Protein AF-A0A2A6B947-F1 (afdb_monomer_lite)

Organism: Pristionchus pacificus (NCBI:txid54126)

pLDDT: mean 88.87, std 12.01, range [42.84, 98.25]

Sequence (360 aa):
MCEVVSTCPDPLPVPPEEFPPPWKAGGPPKKSSYGKFDWFACAKYLVGKWEAGSKTFTSGESFYCNTTTNKWIRKVDSLEMPPFLSCVVQGAGQQNYCSIFMQQSESVKGALALYSGNEQFCPSGVSVIFANGTGIKNITCSENQLFIESDDGKEEAFVKKTAPTLKCGIPNKPPPAHTEQGGDDNHEVPSACPIPPEVPIDQYPSPWIKVGDFVKSNDGTYDYIYCPDGYIGQLGYGSKAFSFGHAYKCDEATKKWVHHSDNYAAPEFLSCGAVPEGLQNIVHCGVRDRQPNGVVGFIALYPGNEQYCKLGETLQYANGTAIRSLKCSAWGLAIEADDGIRYNTLHPTLECAKINTTKD

Secondary structure (DSSP, 8-state):
------SSPPPBPPPGGGSPTTEEE--S-EEEEETTEEEEE-SSEEEEESSTTSPPEEE-S-EEEETTTTEEEETTT-PBPPSEEEEEEE-SS----EEEEEEEETTEEEEEEE-TT----SPTT-EEEETTS-BEEEEEEETTEEEEEETTS-EEEEEGGGPPEEEEEPPPPPPPP-----------PPPSSPPPPPPPGGGSPTT-EE-SPPEEE--SSS-EEE-SS-EEEESSTTSPPEEE---EEEETTTTEEEETTT-PBPPSEEEEEEPPTT------EEEEEE-TTS-EEEEEE-TT----SPTTEEEEETTSPBEEEEEEETTEEEEEETTSPEE--SS-EEEEEE------

Foldseek 3Di:
DDPPDQLADDAAADDQVLDFPPKGAQDAFDFDDPDPKTKGDAPAWKWAAQDVPAHIWIDGFIWIQPPVVSFTATPPFRDTGHSYMGHIDHDDDDDQWEWAWEDPDPRGTDIITHDFPNQRRADPQWGKAAPVLFAWPDWGGDRQKIWTQTPVRDIDIDHNVRHTYIYTGHRDPPPPPPDPDPDDPPPVPPALADDAAADPQVQFFPPKGADYFWDWDPPVPWTKTDAPAWKWAAQDPPAHIWTDHFIWTQPNVVSFTAGPPQRHTGHNHMGHIHDPPPPPPAFWAWAWEQEPVRTTDIITHHFPRQGRADPQWAKAAPVRFGWPDWGTDPVYIWTQTPVRDTDDDRHTYMYIGGPPPPDD

Structure (mmCIF, N/CA/C/O backbone):
data_AF-A0A2A6B947-F1
#
_entry.id   AF-A0A2A6B947-F1
#
loop_
_atom_site.group_PDB
_atom_site.id
_atom_site.type_symbol
_atom_site.label_atom_id
_atom_site.label_alt_id
_atom_site.label_comp_id
_atom_site.label_asym_id
_atom_site.label_entity_id
_atom_site.label_seq_id
_atom_site.pdbx_PDB_ins_code
_atom_site.Cartn_x
_atom_site.Cartn_y
_atom_site.Cartn_z
_atom_site.occupancy
_atom_site.B_iso_or_equiv
_atom_site.auth_seq_id
_atom_site.auth_comp_id
_atom_site.auth_asym_id
_atom_site.auth_atom_id
_atom_site.pdbx_PDB_model_num
ATOM 1 N N . MET A 1 1 ? 36.723 11.911 14.442 1.00 49.66 1 MET A N 1
ATOM 2 C CA . MET A 1 1 ? 35.497 11.209 14.875 1.00 49.66 1 MET A CA 1
ATOM 3 C C . MET A 1 1 ? 34.805 10.734 13.614 1.00 49.66 1 MET A C 1
ATOM 5 O O . MET A 1 1 ? 34.570 11.572 12.757 1.00 49.66 1 MET A O 1
ATOM 9 N N . CYS A 1 2 ? 34.573 9.432 13.447 1.00 48.72 2 CYS A N 1
ATOM 10 C CA . CYS A 1 2 ? 33.739 8.944 12.348 1.00 48.72 2 CYS A CA 1
ATOM 11 C C . CYS A 1 2 ? 32.282 9.213 12.737 1.00 48.72 2 CYS A C 1
ATOM 13 O O . CYS A 1 2 ? 31.842 8.714 13.773 1.00 48.72 2 CYS A O 1
ATOM 15 N N . GLU A 1 3 ? 31.566 10.034 11.969 1.00 59.28 3 GLU A N 1
ATOM 16 C CA . GLU A 1 3 ? 30.116 10.159 12.122 1.00 59.28 3 GLU A CA 1
ATOM 17 C C . GLU A 1 3 ? 29.496 8.799 11.805 1.00 59.28 3 GLU A C 1
ATOM 19 O O . GLU A 1 3 ? 29.631 8.275 10.700 1.00 59.28 3 GLU A O 1
ATOM 24 N N . VAL A 1 4 ? 28.866 8.191 12.807 1.00 57.28 4 VAL A N 1
ATOM 25 C CA . VAL A 1 4 ? 28.019 7.023 12.591 1.00 57.28 4 VAL A CA 1
ATOM 26 C C . VAL A 1 4 ? 26.776 7.542 11.879 1.00 57.28 4 VAL A C 1
ATOM 28 O O . VAL A 1 4 ? 25.974 8.264 12.467 1.00 57.28 4 VAL A O 1
ATOM 31 N N . VAL A 1 5 ? 26.663 7.245 10.586 1.00 67.56 5 VAL A N 1
ATOM 32 C CA . VAL A 1 5 ? 25.474 7.570 9.799 1.00 67.56 5 VAL A CA 1
ATOM 33 C C . VAL A 1 5 ? 24.390 6.560 10.171 1.00 67.56 5 VAL A C 1
ATOM 35 O O . VAL A 1 5 ? 24.572 5.361 9.969 1.00 67.56 5 VAL A O 1
ATOM 38 N N . SER A 1 6 ? 23.278 7.044 10.727 1.00 69.62 6 SER A N 1
ATOM 39 C CA . SER A 1 6 ? 22.101 6.215 11.016 1.00 69.62 6 SER A CA 1
ATOM 40 C C . SER A 1 6 ? 21.612 5.522 9.749 1.00 69.62 6 SER A C 1
ATOM 42 O O . SER A 1 6 ? 21.378 6.186 8.740 1.00 69.62 6 SER A O 1
ATOM 44 N N . THR A 1 7 ? 21.405 4.204 9.809 1.00 83.25 7 THR A N 1
ATOM 45 C CA . THR A 1 7 ? 20.867 3.434 8.673 1.00 83.25 7 THR A CA 1
ATOM 46 C C . THR A 1 7 ? 19.351 3.539 8.544 1.00 83.25 7 THR A C 1
ATOM 48 O O . THR A 1 7 ? 18.821 3.303 7.461 1.00 83.25 7 THR A O 1
ATOM 51 N N . CYS A 1 8 ? 18.639 3.910 9.613 1.00 87.75 8 CYS A N 1
ATOM 52 C CA . CYS A 1 8 ? 17.195 4.104 9.535 1.00 87.75 8 CYS A CA 1
ATOM 53 C C . CYS A 1 8 ? 16.856 5.432 8.838 1.00 87.75 8 CYS A C 1
ATOM 55 O O . CYS A 1 8 ? 17.460 6.460 9.176 1.00 87.75 8 CYS A O 1
ATOM 57 N N . PRO A 1 9 ? 15.876 5.432 7.913 1.00 88.62 9 PRO A N 1
ATOM 58 C CA . PRO A 1 9 ? 15.432 6.641 7.233 1.00 88.62 9 PRO A CA 1
ATOM 59 C C . PRO A 1 9 ? 14.795 7.616 8.222 1.00 88.62 9 PRO A C 1
ATOM 61 O O . PRO A 1 9 ? 14.193 7.212 9.219 1.00 88.62 9 PRO A O 1
ATOM 64 N N . ASP A 1 10 ? 14.920 8.909 7.945 1.00 89.56 10 ASP A N 1
ATOM 65 C CA . ASP A 1 10 ? 14.209 9.926 8.711 1.00 89.56 10 ASP A CA 1
ATOM 66 C C . ASP A 1 10 ? 12.698 9.825 8.493 1.00 89.56 10 ASP A C 1
ATOM 68 O O . ASP A 1 10 ? 12.271 9.726 7.340 1.00 89.56 10 ASP A O 1
ATOM 72 N N . PRO A 1 11 ? 11.876 9.876 9.559 1.00 91.31 11 PRO A N 1
ATOM 73 C CA . PRO A 1 11 ? 10.445 10.027 9.375 1.00 91.31 11 PRO A CA 1
ATOM 74 C C . PRO A 1 11 ? 10.130 11.365 8.714 1.00 91.31 11 PRO A C 1
ATOM 76 O O . PRO A 1 11 ? 10.799 12.377 8.944 1.00 91.31 11 PRO A O 1
ATOM 79 N N . LEU A 1 12 ? 9.051 11.378 7.941 1.00 91.69 12 LEU A N 1
ATOM 80 C CA . LEU A 1 12 ? 8.492 12.614 7.419 1.00 91.69 12 LEU A CA 1
ATOM 81 C C . LEU A 1 12 ? 7.840 13.403 8.566 1.00 91.69 12 LEU A C 1
ATOM 83 O O . LEU A 1 12 ? 7.214 12.808 9.444 1.00 91.69 12 LEU A O 1
ATOM 87 N N . PRO A 1 13 ? 7.942 14.738 8.592 1.00 94.62 13 PRO A N 1
ATOM 88 C CA . PRO A 1 13 ? 7.252 15.520 9.607 1.00 94.62 13 PRO A CA 1
ATOM 89 C C . PRO A 1 13 ? 5.731 15.435 9.406 1.00 94.62 13 PRO A C 1
ATOM 91 O O . PRO A 1 13 ? 5.227 15.526 8.287 1.00 94.62 13 PRO A O 1
ATOM 94 N N . VAL A 1 14 ? 4.985 15.307 10.503 1.00 94.88 14 VAL A N 1
ATOM 95 C CA . VAL A 1 14 ? 3.533 15.541 10.514 1.00 94.88 14 VAL A CA 1
ATOM 96 C C . VAL A 1 14 ? 3.281 17.055 10.390 1.00 94.88 14 VAL A C 1
ATOM 98 O O . VAL A 1 14 ? 3.878 17.802 11.180 1.00 94.88 14 VAL A O 1
ATOM 101 N N . PRO A 1 15 ? 2.422 17.518 9.459 1.00 94.12 15 PRO A N 1
ATOM 102 C CA . PRO A 1 15 ? 2.078 18.934 9.325 1.00 94.12 15 PRO A CA 1
ATOM 103 C C . PRO A 1 15 ? 1.449 19.506 10.610 1.00 94.12 15 PRO A C 1
ATOM 105 O O . PRO A 1 15 ? 0.577 18.855 11.193 1.00 94.12 15 PRO A O 1
ATOM 108 N N . PRO A 1 16 ? 1.865 20.695 11.087 1.00 94.19 16 PRO A N 1
ATOM 109 C CA . PRO A 1 16 ? 1.361 21.268 12.338 1.00 94.19 16 PRO A CA 1
ATOM 110 C C . PRO A 1 16 ? -0.157 21.466 12.411 1.00 94.19 16 PRO A C 1
ATOM 112 O O . PRO A 1 16 ? -0.735 21.365 13.490 1.00 94.19 16 PRO A O 1
ATOM 115 N N . GLU A 1 17 ? -0.802 21.739 11.281 1.00 94.06 17 GLU A N 1
ATOM 116 C CA . GLU A 1 17 ? -2.252 21.881 11.136 1.00 94.06 17 GLU A CA 1
ATOM 117 C C . GLU A 1 17 ? -3.026 20.575 11.380 1.00 94.06 17 GLU A C 1
ATOM 119 O O . GLU A 1 17 ? -4.224 20.616 11.647 1.00 94.06 17 GLU A O 1
ATOM 124 N N . GLU A 1 18 ? -2.348 19.425 11.343 1.00 94.50 18 GLU A N 1
ATOM 125 C CA . GLU A 1 18 ? -2.933 18.112 11.627 1.00 94.50 18 GLU A CA 1
ATOM 126 C C . GLU A 1 18 ? -2.719 17.657 13.079 1.00 94.50 18 GLU A C 1
ATOM 128 O O . GLU A 1 18 ? -3.145 16.561 13.465 1.00 94.50 18 GLU A O 1
ATOM 133 N N . PHE A 1 19 ? -2.027 18.448 13.903 1.00 94.50 19 PHE A N 1
ATOM 134 C CA . PHE A 1 19 ? -1.815 18.087 15.299 1.00 94.50 19 PHE A CA 1
ATOM 135 C C . PHE A 1 19 ? -3.149 18.077 16.054 1.00 94.50 19 PHE A C 1
ATOM 137 O O . PHE A 1 19 ? -3.910 19.043 15.962 1.00 94.50 19 PHE A O 1
ATOM 144 N N . PRO A 1 20 ? -3.434 17.034 16.856 1.00 90.00 20 PRO A N 1
ATOM 145 C CA . PRO A 1 20 ? -4.625 17.059 17.686 1.00 90.00 20 PRO A CA 1
ATOM 146 C C . PRO A 1 20 ? -4.496 18.201 18.707 1.00 90.00 20 PRO A C 1
ATOM 148 O O . PRO A 1 20 ? -3.425 18.372 19.296 1.00 90.00 20 PRO A O 1
ATOM 151 N N . PRO A 1 21 ? -5.543 18.988 18.992 1.00 87.00 21 PRO A N 1
ATOM 152 C CA . PRO A 1 21 ? -5.514 19.891 20.137 1.00 87.00 21 PRO A CA 1
ATOM 153 C C . PRO A 1 21 ? -5.222 19.106 21.436 1.00 87.00 21 PRO A C 1
ATOM 155 O O . PRO A 1 21 ? -5.756 18.011 21.612 1.00 87.00 21 PRO A O 1
ATOM 158 N N . PRO A 1 22 ? -4.393 19.615 22.373 1.00 90.94 22 PRO A N 1
ATOM 159 C CA . PRO A 1 22 ? -3.769 20.941 22.420 1.00 90.94 22 PRO A CA 1
ATOM 160 C C . PRO A 1 22 ? -2.304 20.969 21.921 1.00 90.94 22 PRO A C 1
ATOM 162 O O . PRO A 1 22 ? -1.513 21.793 22.390 1.00 90.94 22 PRO A O 1
ATOM 165 N N . TRP A 1 23 ? -1.883 20.050 21.053 1.00 93.19 23 TRP A N 1
ATOM 166 C CA . TRP A 1 23 ? -0.472 19.878 20.694 1.00 93.19 23 TRP A CA 1
ATOM 167 C C . TRP A 1 23 ? 0.063 20.976 19.771 1.00 93.19 23 TRP A C 1
ATOM 169 O O . TRP A 1 23 ? -0.628 21.482 18.892 1.00 93.19 23 TRP A O 1
ATOM 179 N N . LYS A 1 24 ? 1.331 21.346 19.981 1.00 93.81 24 LYS A N 1
ATOM 180 C CA . LYS A 1 24 ? 2.083 22.306 19.158 1.00 93.81 24 LYS A CA 1
ATOM 181 C C . LYS A 1 24 ? 3.459 21.743 18.827 1.00 93.81 24 LYS A C 1
ATOM 183 O O . LYS A 1 24 ? 3.964 20.892 19.557 1.00 93.81 24 LYS A O 1
ATOM 188 N N . ALA A 1 25 ? 4.093 22.253 17.773 1.00 94.06 25 ALA A N 1
ATOM 189 C CA . ALA A 1 25 ? 5.438 21.833 17.381 1.00 94.06 25 ALA A CA 1
ATOM 190 C C . ALA A 1 25 ? 6.438 22.001 18.542 1.00 94.06 25 ALA A C 1
ATOM 192 O O . ALA A 1 25 ? 6.535 23.067 19.147 1.00 94.06 25 ALA A O 1
ATOM 193 N N . GLY A 1 26 ? 7.169 20.930 18.854 1.00 89.19 26 GLY A N 1
ATOM 194 C CA . GLY A 1 26 ? 8.098 20.837 19.985 1.00 89.19 26 GLY A CA 1
ATOM 195 C C . GLY A 1 26 ? 9.573 21.017 19.620 1.00 89.19 26 GLY A C 1
ATOM 196 O O . GLY A 1 26 ? 10.438 20.680 20.427 1.00 89.19 26 GLY A O 1
ATOM 197 N N . GLY A 1 27 ? 9.857 21.521 18.416 1.00 89.19 27 GLY A N 1
ATOM 198 C CA . GLY A 1 27 ? 11.196 21.567 17.823 1.00 89.19 27 GLY A CA 1
ATOM 199 C C . GLY A 1 27 ? 11.528 20.311 17.004 1.00 89.19 27 GLY A C 1
ATOM 200 O O . GLY A 1 27 ? 10.703 19.403 16.914 1.00 89.19 27 GLY A O 1
ATOM 201 N N . PRO A 1 28 ? 12.712 20.256 16.373 1.00 85.94 28 PRO A N 1
ATOM 202 C CA . PRO A 1 28 ? 13.126 19.088 15.608 1.00 85.94 28 PRO A CA 1
ATOM 203 C C . PRO A 1 28 ? 13.413 17.893 16.534 1.00 85.94 28 PRO A C 1
ATOM 205 O O . PRO A 1 28 ? 13.863 18.086 17.672 1.00 85.94 28 PRO A O 1
ATOM 208 N N . PRO A 1 29 ? 13.195 16.655 16.060 1.00 83.12 29 PRO A N 1
ATOM 209 C CA . PRO A 1 29 ? 13.617 15.466 16.782 1.00 83.12 29 PRO A CA 1
ATOM 210 C C . PRO A 1 29 ? 15.123 15.461 16.991 1.00 83.12 29 PRO A C 1
ATOM 212 O O . PRO A 1 29 ? 15.903 15.849 16.119 1.00 83.12 29 PRO A O 1
ATOM 215 N N . LYS A 1 30 ? 15.541 15.024 18.179 1.00 84.88 30 LYS A N 1
ATOM 216 C CA . LYS A 1 30 ? 16.957 14.857 18.483 1.00 84.88 30 LYS A CA 1
ATOM 217 C C . LYS A 1 30 ? 17.348 13.442 18.108 1.00 84.88 30 LYS A C 1
ATOM 219 O O . LYS A 1 30 ? 16.886 12.491 18.738 1.00 84.88 30 LYS A O 1
ATOM 224 N N . LYS A 1 31 ? 18.232 13.328 17.118 1.00 78.38 31 LYS A N 1
ATOM 225 C CA . LYS A 1 31 ? 19.020 12.117 16.927 1.00 78.38 31 LYS A CA 1
ATOM 226 C C . LYS A 1 31 ? 20.165 12.123 17.918 1.00 78.38 31 LYS A C 1
ATOM 228 O O . LYS A 1 31 ? 20.943 13.076 17.956 1.00 78.38 31 LYS A O 1
ATOM 233 N N . SER A 1 32 ? 20.256 11.085 18.733 1.00 78.44 32 SER A N 1
ATOM 234 C CA . SER A 1 32 ? 21.418 10.875 19.587 1.00 78.44 32 SER A CA 1
ATOM 235 C C . SER A 1 32 ? 21.987 9.485 19.357 1.00 78.44 32 SER A C 1
ATOM 237 O O . SER A 1 32 ? 21.271 8.485 19.365 1.00 78.44 32 SER A O 1
ATOM 239 N N . SER A 1 33 ? 23.297 9.438 19.154 1.00 74.19 33 SER A N 1
ATOM 240 C CA . SER A 1 33 ? 24.079 8.213 19.075 1.00 74.19 33 SER A CA 1
ATOM 241 C C . SER A 1 33 ? 24.645 7.913 20.464 1.00 74.19 33 SER A C 1
ATOM 243 O O . SER A 1 33 ? 25.760 8.293 20.821 1.00 74.19 33 SER A O 1
ATOM 245 N N . TYR A 1 34 ? 23.845 7.253 21.306 1.00 68.56 34 TYR A N 1
ATOM 246 C CA . TYR A 1 34 ? 24.313 6.757 22.604 1.00 68.56 34 TYR A CA 1
ATOM 247 C C . TYR A 1 34 ? 24.850 5.330 22.439 1.00 68.56 34 TYR A C 1
ATOM 249 O O . TYR A 1 34 ? 24.157 4.340 22.680 1.00 68.56 34 TYR A O 1
ATOM 257 N N . GLY A 1 35 ? 26.112 5.221 22.017 1.00 72.38 35 GLY A N 1
ATOM 258 C CA . GLY A 1 35 ? 26.789 3.937 21.824 1.00 72.38 35 GLY A CA 1
ATOM 259 C C . GLY A 1 35 ? 26.421 3.266 20.497 1.00 72.38 35 GLY A C 1
ATOM 260 O O . GLY A 1 35 ? 26.649 3.841 19.441 1.00 72.38 35 GLY A O 1
ATOM 261 N N . LYS A 1 36 ? 25.903 2.028 20.548 1.00 69.44 36 LYS A N 1
ATOM 262 C CA . LYS A 1 36 ? 25.574 1.203 19.362 1.00 69.44 36 LYS A CA 1
ATOM 263 C C . LYS A 1 36 ? 24.190 1.471 18.754 1.00 69.44 36 LYS A C 1
ATOM 265 O O . LYS A 1 36 ? 23.827 0.799 17.795 1.00 69.44 36 LYS A O 1
ATOM 270 N N . PHE A 1 37 ? 23.406 2.374 19.335 1.00 78.19 37 PHE A N 1
ATOM 271 C CA . PHE A 1 37 ? 22.023 2.601 18.929 1.00 78.19 37 PHE A CA 1
ATOM 272 C C . PHE A 1 37 ? 21.801 4.074 18.613 1.00 78.19 37 PHE A C 1
ATOM 274 O O . PHE A 1 37 ? 22.131 4.938 19.432 1.00 78.19 37 PHE A O 1
ATOM 281 N N . ASP A 1 38 ? 21.198 4.331 17.457 1.00 86.56 38 ASP A N 1
ATOM 282 C CA . ASP A 1 38 ? 20.625 5.631 17.139 1.00 86.56 38 ASP A CA 1
ATOM 283 C C . ASP A 1 38 ? 19.244 5.736 17.767 1.00 86.56 38 ASP A C 1
ATOM 285 O O . ASP A 1 38 ? 18.445 4.798 17.706 1.00 86.56 38 ASP A O 1
ATOM 289 N N . TRP A 1 39 ? 18.970 6.885 18.371 1.00 88.81 39 TRP A N 1
ATOM 290 C CA . TRP A 1 39 ? 17.700 7.173 19.019 1.00 88.81 39 TRP A CA 1
ATOM 291 C C . TRP A 1 39 ? 16.982 8.308 18.318 1.00 88.81 39 TRP A C 1
ATOM 293 O O . TRP A 1 39 ? 17.580 9.344 18.035 1.00 88.81 39 TRP A O 1
ATOM 303 N N . PHE A 1 40 ? 15.682 8.132 18.123 1.00 88.50 40 PHE A N 1
ATOM 304 C CA . PHE A 1 40 ? 14.750 9.185 17.773 1.00 88.50 40 PHE A CA 1
ATOM 305 C C . PHE A 1 40 ? 13.959 9.550 19.029 1.00 88.50 40 PHE A C 1
ATOM 307 O O . PHE A 1 40 ? 13.124 8.776 19.513 1.00 88.50 40 PHE A O 1
ATOM 314 N N . ALA A 1 41 ? 14.253 10.722 19.592 1.00 89.12 41 ALA A N 1
ATOM 315 C CA . ALA A 1 41 ? 13.638 11.176 20.830 1.00 89.12 41 ALA A CA 1
ATOM 316 C C . ALA A 1 41 ? 13.159 12.629 20.740 1.00 89.12 41 ALA A C 1
ATOM 318 O O . ALA A 1 41 ? 13.821 13.508 20.180 1.00 89.12 41 ALA A O 1
ATOM 319 N N . CYS A 1 42 ? 12.021 12.879 21.381 1.00 90.19 42 CYS A N 1
ATOM 320 C CA . CYS A 1 42 ? 11.488 14.212 21.625 1.00 90.19 42 CYS A CA 1
ATOM 321 C C . CYS A 1 42 ? 11.627 14.564 23.101 1.00 90.19 42 CYS A C 1
ATOM 323 O O . CYS A 1 42 ? 11.646 13.692 23.964 1.00 90.19 42 CYS A O 1
ATOM 325 N N . ALA A 1 43 ? 11.688 15.859 23.413 1.00 86.44 43 ALA A N 1
ATOM 326 C CA . ALA A 1 43 ? 11.816 16.308 24.799 1.00 86.44 43 ALA A CA 1
ATOM 327 C C . ALA A 1 43 ? 10.585 15.978 25.666 1.00 86.44 43 ALA A C 1
ATOM 329 O O . ALA A 1 43 ? 10.695 15.968 26.892 1.00 86.44 43 ALA A O 1
ATOM 330 N N . LYS A 1 44 ? 9.413 15.788 25.043 1.00 88.00 44 LYS A N 1
ATOM 331 C CA . LYS A 1 44 ? 8.134 15.578 25.733 1.00 88.00 44 LYS A CA 1
ATOM 332 C C . LYS A 1 44 ? 7.306 14.467 25.092 1.00 88.00 44 LYS A C 1
ATOM 334 O O . LYS A 1 44 ? 7.171 13.414 25.694 1.00 88.00 44 LYS A O 1
ATOM 339 N N . TYR A 1 45 ? 6.768 14.703 23.897 1.00 92.56 45 TYR A N 1
ATOM 340 C CA . TYR A 1 45 ? 5.841 13.779 23.243 1.00 92.56 45 TYR A CA 1
ATOM 341 C C . TYR A 1 45 ? 6.062 13.741 21.734 1.00 92.56 45 TYR A C 1
ATOM 343 O O . TYR A 1 45 ? 6.737 14.603 21.159 1.00 92.56 45 TYR A O 1
ATOM 351 N N . LEU A 1 46 ? 5.458 12.736 21.112 1.00 94.56 46 LEU A N 1
ATOM 352 C CA . LEU A 1 46 ? 5.470 12.496 19.679 1.00 94.56 46 LEU A CA 1
ATOM 353 C C . LEU A 1 46 ? 4.035 12.489 19.155 1.00 94.56 46 LEU A C 1
ATOM 355 O O . LEU A 1 46 ? 3.163 11.885 19.781 1.00 94.56 46 LEU A O 1
ATOM 359 N N . VAL A 1 47 ? 3.812 13.123 18.005 1.00 96.00 47 VAL A N 1
ATOM 360 C CA . VAL A 1 47 ? 2.612 12.937 17.176 1.00 96.00 47 VAL A CA 1
ATOM 361 C C . VAL A 1 47 ? 3.014 12.136 15.950 1.00 96.00 47 VAL A C 1
ATOM 363 O O . VAL A 1 47 ? 3.964 12.522 15.270 1.00 96.00 47 VAL A O 1
ATOM 366 N N . GLY A 1 48 ? 2.291 11.055 15.667 1.00 94.62 48 GLY A N 1
ATOM 367 C CA . GLY A 1 48 ? 2.497 10.232 14.479 1.00 94.62 48 GLY A CA 1
ATOM 368 C C . GLY A 1 48 ? 1.217 10.021 13.674 1.00 94.62 48 GLY A C 1
ATOM 369 O O . GLY A 1 48 ? 0.116 10.216 14.192 1.00 94.62 48 GLY A O 1
ATOM 370 N N . LYS A 1 49 ? 1.378 9.625 12.409 1.00 94.50 49 LYS A N 1
ATOM 371 C CA . LYS A 1 49 ? 0.304 9.123 11.534 1.00 94.50 49 LYS A CA 1
ATOM 372 C C . LYS A 1 49 ? 0.878 8.110 10.540 1.00 94.50 49 LYS A C 1
ATOM 374 O O . LYS A 1 49 ? 2.049 8.214 10.174 1.00 94.50 49 LYS A O 1
ATOM 379 N N . TRP A 1 50 ? 0.095 7.119 10.127 1.00 88.88 50 TRP A N 1
ATOM 380 C CA . TRP A 1 50 ? 0.618 6.032 9.287 1.00 88.88 50 TRP A CA 1
ATOM 381 C C . TRP A 1 50 ? 0.860 6.465 7.842 1.00 88.88 50 TRP A C 1
ATOM 383 O O . TRP A 1 50 ? 1.841 6.051 7.235 1.00 88.88 50 TRP A O 1
ATOM 393 N N . GLU A 1 51 ? 0.016 7.345 7.316 1.00 86.94 51 GLU A N 1
ATOM 394 C CA . GLU A 1 51 ? 0.124 7.862 5.953 1.00 86.94 51 GLU A CA 1
ATOM 395 C C . GLU A 1 51 ? -0.468 9.270 5.813 1.00 86.94 51 GLU A C 1
ATOM 397 O O . GLU A 1 51 ? -1.082 9.813 6.742 1.00 86.94 51 GLU A O 1
ATOM 402 N N . ALA A 1 52 ? -0.310 9.867 4.630 1.00 77.06 52 ALA A N 1
ATOM 403 C CA . ALA A 1 52 ? -1.048 11.069 4.268 1.00 77.06 52 ALA A CA 1
ATOM 404 C C . ALA A 1 52 ? -2.560 10.771 4.262 1.00 77.06 52 ALA A C 1
ATOM 406 O O . ALA A 1 52 ? -2.997 9.832 3.614 1.00 77.06 52 ALA A O 1
ATOM 407 N N . GLY A 1 53 ? -3.351 11.558 4.998 1.00 76.38 53 GLY A N 1
ATOM 408 C CA . GLY A 1 53 ? -4.804 11.376 5.124 1.00 76.38 53 GLY A CA 1
ATOM 409 C C . GLY A 1 53 ? -5.256 10.646 6.395 1.00 76.38 53 GLY A C 1
ATOM 410 O O . GLY A 1 53 ? -6.328 10.962 6.912 1.00 76.38 53 GLY A O 1
ATOM 411 N N . SER A 1 54 ? -4.431 9.755 6.959 1.00 89.12 54 SER A N 1
ATOM 412 C CA . SER A 1 54 ? -4.732 9.118 8.254 1.00 89.12 54 SER A CA 1
ATOM 413 C C . SER A 1 54 ? -4.734 10.134 9.405 1.00 89.12 54 SER A C 1
ATOM 415 O O . SER A 1 54 ? -3.962 11.100 9.400 1.00 89.12 54 SER A O 1
ATOM 417 N N . LYS A 1 55 ? -5.600 9.934 10.408 1.00 93.81 55 LYS A N 1
ATOM 418 C CA . LYS A 1 55 ? -5.643 10.818 11.582 1.00 93.81 55 LYS A CA 1
ATOM 419 C C . LYS A 1 55 ? -4.439 10.603 12.495 1.00 93.81 55 LYS A C 1
ATOM 421 O O . LYS A 1 55 ? -3.887 9.511 12.610 1.00 93.81 55 LYS A O 1
ATOM 426 N N . THR A 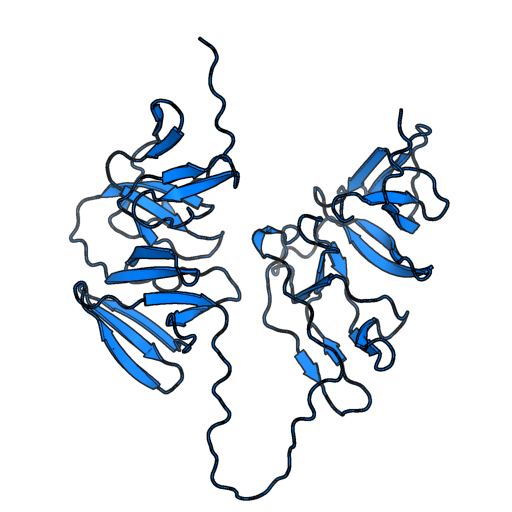1 56 ? -4.045 11.675 13.172 1.00 95.94 56 THR A N 1
ATOM 427 C CA . THR A 1 56 ? -2.872 11.694 14.042 1.00 95.94 56 THR A CA 1
ATOM 428 C C . THR A 1 56 ? -3.165 11.110 15.425 1.00 95.94 56 THR A C 1
ATOM 430 O O . THR A 1 56 ? -4.241 11.305 15.992 1.00 95.94 56 THR A O 1
ATOM 433 N N . PHE A 1 57 ? -2.171 10.449 16.013 1.00 94.56 57 PHE A N 1
ATOM 434 C CA . PHE A 1 57 ? -2.188 9.932 17.385 1.00 94.56 57 PHE A CA 1
ATOM 435 C C . PHE A 1 57 ? -0.923 10.363 18.134 1.00 94.56 57 PHE A C 1
ATOM 437 O O . PHE A 1 57 ? 0.047 10.808 17.514 1.00 94.56 57 PHE A O 1
ATOM 444 N N . THR A 1 58 ? -0.899 10.223 19.465 1.00 94.06 58 THR A N 1
ATOM 445 C CA . THR A 1 58 ? 0.310 10.516 20.256 1.00 94.06 58 THR A CA 1
ATOM 446 C C . THR A 1 58 ? 0.908 9.306 20.963 1.00 94.06 58 THR A C 1
ATOM 448 O O . THR A 1 58 ? 0.223 8.350 21.334 1.00 94.06 58 THR A O 1
ATOM 451 N N . SER A 1 59 ? 2.229 9.377 21.153 1.00 91.69 59 SER A N 1
ATOM 452 C CA . SER A 1 59 ? 3.055 8.437 21.916 1.00 91.69 59 SER A CA 1
ATOM 453 C C . SER A 1 59 ? 4.029 9.221 22.807 1.00 91.69 59 SER A C 1
ATOM 455 O O . SER A 1 59 ? 4.512 10.289 22.428 1.00 91.69 59 SER A O 1
ATOM 457 N N . GLY A 1 60 ? 4.312 8.705 24.005 1.00 88.31 60 GLY A N 1
ATOM 458 C CA . GLY A 1 60 ? 5.221 9.332 24.978 1.00 88.31 60 GLY A CA 1
ATOM 459 C C . GLY A 1 60 ? 6.652 8.789 24.967 1.00 88.31 60 GLY A C 1
ATOM 460 O O . GLY A 1 60 ? 7.467 9.210 25.777 1.00 88.31 60 GLY A O 1
ATOM 461 N N . GLU A 1 61 ? 6.959 7.844 24.084 1.00 89.88 61 GLU A N 1
ATOM 462 C CA . GLU A 1 61 ? 8.155 7.003 24.185 1.00 89.88 61 GLU A CA 1
ATOM 463 C C . GLU A 1 61 ? 9.102 7.193 22.999 1.00 89.88 61 GLU A C 1
ATOM 465 O O . GLU A 1 61 ? 8.662 7.384 21.867 1.00 89.88 61 GLU A O 1
ATOM 470 N N . SER A 1 62 ? 10.406 7.087 23.252 1.00 91.94 62 SER A N 1
ATOM 471 C CA . SER A 1 62 ? 11.452 7.170 22.226 1.00 91.94 62 SER A CA 1
ATOM 472 C C . SER A 1 62 ? 11.569 5.895 21.386 1.00 91.94 62 SER A C 1
ATOM 474 O O . SER A 1 62 ? 11.315 4.789 21.875 1.00 91.94 62 SER A O 1
ATOM 476 N N . PHE A 1 63 ? 12.070 6.045 20.162 1.00 93.75 63 PHE A N 1
ATOM 477 C CA . PHE A 1 63 ? 12.366 4.938 19.256 1.00 93.75 63 PHE A CA 1
ATOM 478 C C . PHE A 1 63 ? 13.879 4.769 19.097 1.00 93.75 63 PHE A C 1
ATOM 480 O O . PHE A 1 63 ? 14.619 5.750 19.121 1.00 93.75 63 PHE A O 1
ATOM 487 N N . TYR A 1 64 ? 14.344 3.535 18.928 1.00 94.12 64 TYR A N 1
ATOM 488 C CA . TYR A 1 64 ? 15.722 3.237 18.539 1.00 94.12 64 TYR A CA 1
ATOM 489 C C . TYR A 1 64 ? 15.746 2.646 17.129 1.00 94.12 64 TYR A C 1
ATOM 491 O O . TYR A 1 64 ? 14.798 1.978 16.715 1.00 94.12 64 TYR A O 1
ATOM 499 N N . CYS A 1 65 ? 16.817 2.890 16.380 1.00 93.31 65 CYS A N 1
ATOM 500 C CA . CYS A 1 65 ? 16.996 2.287 15.067 1.00 93.31 65 CYS A CA 1
ATOM 501 C C . CYS A 1 65 ? 17.396 0.815 15.225 1.00 93.31 65 CYS A C 1
ATOM 503 O O . CYS A 1 65 ? 18.469 0.498 15.747 1.00 93.31 65 CYS A O 1
ATOM 505 N N . ASN A 1 66 ? 16.541 -0.096 14.766 1.00 92.19 66 ASN A N 1
ATOM 506 C CA . ASN A 1 66 ? 16.913 -1.485 14.564 1.00 92.19 66 ASN A CA 1
ATOM 507 C C . ASN A 1 66 ? 17.642 -1.599 13.223 1.00 92.19 66 ASN A C 1
ATOM 509 O O . ASN A 1 66 ? 17.022 -1.593 12.161 1.00 92.19 66 ASN A O 1
ATOM 513 N N . THR A 1 67 ? 18.965 -1.732 13.283 1.00 87.50 67 THR A N 1
ATOM 514 C CA . THR A 1 67 ? 19.844 -1.792 12.105 1.00 87.50 67 THR A CA 1
ATOM 515 C C . THR A 1 67 ? 19.682 -3.066 11.276 1.00 87.50 67 THR A C 1
ATOM 517 O O . THR A 1 67 ? 20.124 -3.106 10.135 1.00 87.50 67 THR A O 1
ATOM 520 N N . THR A 1 68 ? 19.044 -4.109 11.820 1.00 86.69 68 THR A N 1
ATOM 521 C CA . THR A 1 68 ? 18.757 -5.340 11.064 1.00 86.69 68 THR A CA 1
ATOM 522 C C . THR A 1 68 ? 17.560 -5.143 10.143 1.00 86.69 68 THR A C 1
ATOM 524 O O . THR A 1 68 ? 17.572 -5.601 9.006 1.00 86.69 68 THR A O 1
ATOM 527 N N . THR A 1 69 ? 16.526 -4.449 10.622 1.00 87.56 69 THR A N 1
ATOM 528 C CA . THR A 1 69 ? 15.299 -4.203 9.851 1.00 87.56 69 THR A CA 1
ATOM 529 C C . THR A 1 69 ? 15.288 -2.837 9.168 1.00 87.56 69 THR A C 1
ATOM 531 O O . THR A 1 69 ? 14.391 -2.575 8.377 1.00 87.56 69 THR A O 1
ATOM 534 N N . ASN A 1 70 ? 16.246 -1.959 9.487 1.00 90.00 70 ASN A N 1
ATOM 535 C CA . ASN A 1 70 ? 16.250 -0.535 9.135 1.00 90.00 70 ASN A CA 1
ATOM 536 C C . ASN A 1 70 ? 14.940 0.175 9.512 1.00 90.00 70 ASN A C 1
ATOM 538 O O . ASN A 1 70 ? 14.438 1.024 8.777 1.00 90.00 70 ASN A O 1
ATOM 542 N N . LYS A 1 71 ? 14.383 -0.179 10.678 1.00 90.56 71 LYS A N 1
ATOM 543 C CA . LYS A 1 71 ? 13.150 0.416 11.209 1.00 90.56 71 LYS A CA 1
ATOM 544 C C . LYS A 1 71 ? 13.385 1.047 12.569 1.00 90.56 71 LYS A C 1
ATOM 546 O O . LYS A 1 71 ? 14.160 0.539 13.377 1.00 90.56 71 LYS A O 1
ATOM 551 N N . TRP A 1 72 ? 12.658 2.119 12.844 1.00 93.62 72 TRP A N 1
ATOM 552 C CA . TRP A 1 72 ? 12.584 2.705 14.174 1.00 93.62 72 TRP A CA 1
ATOM 553 C C . TRP A 1 72 ? 11.609 1.901 15.035 1.00 93.62 72 TRP A C 1
ATOM 555 O O . TRP A 1 72 ? 10.452 1.716 14.662 1.00 93.62 72 TRP A O 1
ATOM 565 N N . ILE A 1 73 ? 12.079 1.411 16.178 1.00 94.62 73 ILE A N 1
ATOM 566 C CA . ILE A 1 73 ? 11.330 0.519 17.064 1.00 94.62 73 ILE A CA 1
ATOM 567 C C . ILE A 1 73 ? 11.287 1.115 18.466 1.00 94.62 73 ILE A C 1
ATOM 569 O O . ILE A 1 73 ? 12.292 1.587 19.000 1.00 94.62 73 ILE A O 1
ATOM 573 N N . ARG A 1 74 ? 10.117 1.092 19.095 1.00 93.94 74 ARG A N 1
ATOM 574 C CA . ARG A 1 74 ? 9.950 1.527 20.475 1.00 93.94 74 ARG A CA 1
ATOM 575 C C . ARG A 1 74 ? 10.540 0.481 21.415 1.00 93.94 74 ARG A C 1
ATOM 577 O O . ARG A 1 74 ? 10.184 -0.691 21.365 1.00 93.94 74 ARG A O 1
ATOM 584 N N . LYS A 1 75 ? 11.458 0.890 22.294 1.00 91.00 75 LYS A N 1
ATOM 585 C CA . LYS A 1 75 ? 12.216 -0.060 23.131 1.00 91.00 75 LYS A CA 1
ATOM 586 C C . LYS A 1 75 ? 11.344 -0.877 24.088 1.00 91.00 75 LYS A C 1
ATOM 588 O O . LYS A 1 75 ? 11.688 -2.018 24.374 1.00 91.00 75 LYS A O 1
ATOM 593 N N . VAL A 1 76 ? 10.273 -0.285 24.614 1.00 92.75 76 VAL A N 1
ATOM 594 C CA . VAL A 1 76 ? 9.477 -0.901 25.688 1.00 92.75 76 VAL A CA 1
ATOM 595 C C . VAL A 1 76 ? 8.588 -2.046 25.210 1.00 92.75 76 VAL A C 1
ATOM 597 O O . VAL A 1 76 ? 8.329 -2.962 25.981 1.00 92.75 76 VAL A O 1
ATOM 600 N N . ASP A 1 77 ? 8.136 -2.012 23.960 1.00 94.06 77 ASP A N 1
ATOM 601 C CA . ASP A 1 77 ? 7.104 -2.927 23.462 1.00 94.06 77 ASP A CA 1
ATOM 602 C C . ASP A 1 77 ? 7.276 -3.334 21.997 1.00 94.06 77 ASP A C 1
ATOM 604 O O . ASP A 1 77 ? 6.399 -3.968 21.412 1.00 94.06 77 ASP A O 1
ATOM 608 N N . SER A 1 78 ? 8.415 -2.979 21.409 1.00 95.00 78 SER A N 1
ATOM 609 C CA . SER A 1 78 ? 8.767 -3.284 20.029 1.00 95.00 78 SER A CA 1
ATOM 610 C C . SER A 1 78 ? 7.824 -2.697 18.976 1.00 95.00 78 SER A C 1
ATOM 612 O O . SER A 1 78 ? 7.875 -3.134 17.829 1.00 95.00 78 SER A O 1
ATOM 614 N N . LEU A 1 79 ? 7.004 -1.695 19.322 1.00 95.12 79 LEU A N 1
ATOM 615 C CA . LEU A 1 79 ? 6.129 -1.030 18.357 1.00 95.12 79 LEU A CA 1
ATOM 616 C C . LEU A 1 79 ? 6.969 -0.327 17.278 1.00 95.12 79 LEU A C 1
ATOM 618 O O . LEU A 1 79 ? 7.822 0.509 17.590 1.00 95.12 79 LEU A O 1
ATOM 622 N N . GLU A 1 80 ? 6.725 -0.651 16.013 1.00 94.06 80 GLU A N 1
ATOM 623 C CA . GLU A 1 80 ? 7.318 0.035 14.872 1.00 94.06 80 GLU A CA 1
ATOM 624 C C . GLU A 1 80 ? 6.761 1.456 14.765 1.00 94.06 80 GLU A C 1
ATOM 626 O O . GLU A 1 80 ? 5.560 1.707 14.908 1.00 94.06 80 GLU A O 1
ATOM 631 N N . MET A 1 81 ? 7.664 2.391 14.513 1.00 92.25 81 MET A N 1
ATOM 632 C CA . MET A 1 81 ? 7.361 3.801 14.348 1.00 92.25 81 MET A CA 1
ATOM 633 C C . MET A 1 81 ? 6.537 4.051 13.073 1.00 92.25 81 MET A C 1
ATOM 635 O O . MET A 1 81 ? 6.843 3.461 12.035 1.00 92.25 81 MET A O 1
ATOM 639 N N . PRO A 1 82 ? 5.547 4.960 13.102 1.00 93.62 82 PRO A N 1
ATOM 640 C CA . PRO A 1 82 ? 4.873 5.389 11.883 1.00 93.62 82 PRO A CA 1
ATOM 641 C C . PRO A 1 82 ? 5.821 6.157 10.935 1.00 93.62 82 PRO A C 1
ATOM 643 O O . PRO A 1 82 ? 6.754 6.810 11.413 1.00 93.62 82 PRO A O 1
ATOM 646 N N . PRO A 1 83 ? 5.570 6.149 9.610 1.00 90.19 83 PRO A N 1
ATOM 647 C CA . PRO A 1 83 ? 6.367 6.897 8.631 1.00 90.19 83 PRO A CA 1
ATOM 648 C C . PRO A 1 83 ? 6.358 8.415 8.839 1.00 90.19 83 PRO A C 1
ATOM 650 O O . PRO A 1 83 ? 7.343 9.082 8.519 1.00 90.19 83 PRO A O 1
ATOM 653 N N . PHE A 1 84 ? 5.264 8.965 9.379 1.00 93.94 84 PHE A N 1
ATOM 654 C CA . PHE A 1 84 ? 5.160 10.380 9.721 1.00 93.94 84 PHE A CA 1
ATOM 655 C C . PHE A 1 84 ? 5.263 10.568 11.230 1.00 93.94 84 PHE A C 1
ATOM 657 O O . PHE A 1 84 ? 4.490 9.973 11.987 1.00 93.94 84 PHE A O 1
ATOM 664 N N . LEU A 1 85 ? 6.182 11.425 11.671 1.00 94.81 85 LEU A N 1
ATOM 665 C CA . LEU A 1 85 ? 6.437 11.667 13.083 1.00 94.81 85 LEU A CA 1
ATOM 666 C C . LEU A 1 85 ? 6.973 13.081 13.329 1.00 94.81 85 LEU A C 1
ATOM 668 O O . LEU A 1 85 ? 7.950 13.508 12.720 1.00 94.81 85 LEU A O 1
ATOM 672 N N . SER A 1 86 ? 6.368 13.786 14.282 1.00 95.56 86 SER A N 1
ATOM 673 C CA . SER A 1 86 ? 6.803 15.112 14.732 1.00 95.56 86 SER A CA 1
ATOM 674 C C . SER A 1 86 ? 6.950 15.153 16.249 1.00 95.56 86 SER A C 1
ATOM 676 O O . SER A 1 86 ? 6.144 14.577 16.985 1.00 95.56 86 SER A O 1
ATOM 678 N N . CYS A 1 87 ? 7.948 15.891 16.738 1.00 95.44 87 CYS A N 1
ATOM 679 C CA . CYS A 1 87 ? 8.002 16.244 18.152 1.00 95.44 87 CYS A CA 1
ATOM 680 C C . CYS A 1 87 ? 6.965 17.303 18.475 1.00 95.44 87 CYS A C 1
ATOM 682 O O . CYS A 1 87 ? 6.864 18.321 17.784 1.00 95.44 87 CYS A O 1
ATOM 684 N N . VAL A 1 88 ? 6.259 17.106 19.584 1.00 94.88 88 VAL A N 1
ATOM 685 C CA . VAL A 1 88 ? 5.275 18.068 20.064 1.00 94.88 88 VAL A CA 1
ATOM 686 C C . VAL A 1 88 ? 5.456 18.399 21.538 1.00 94.88 88 VAL A C 1
ATOM 688 O O . VAL A 1 88 ? 5.996 17.627 22.337 1.00 94.88 88 VAL A O 1
ATOM 691 N N . VAL A 1 89 ? 4.980 19.585 21.892 1.00 92.94 89 VAL A N 1
ATOM 692 C CA . VAL A 1 89 ? 4.797 20.043 23.265 1.00 92.94 89 VAL A CA 1
ATOM 693 C C . VAL A 1 89 ? 3.322 20.322 23.499 1.00 92.94 89 VAL A C 1
ATOM 695 O O . VAL A 1 89 ? 2.587 20.719 22.593 1.00 92.94 89 VAL A O 1
ATOM 698 N N . GLN A 1 90 ? 2.879 20.087 24.727 1.00 88.19 90 GLN A N 1
ATOM 699 C CA . GLN A 1 90 ? 1.504 20.348 25.118 1.00 88.19 90 GLN A CA 1
ATOM 700 C C . GLN A 1 90 ? 1.282 21.864 25.205 1.00 88.19 90 GLN A C 1
ATOM 702 O O . GLN A 1 90 ? 2.021 22.560 25.903 1.00 88.19 90 GLN A O 1
ATOM 707 N N . GLY A 1 91 ? 0.280 22.377 24.495 1.00 87.94 91 GLY A N 1
ATOM 708 C CA . GLY A 1 91 ? -0.206 23.743 24.662 1.00 87.94 91 GLY A CA 1
ATOM 709 C C . GLY A 1 91 ? -1.052 23.919 25.929 1.00 87.94 91 GLY A C 1
ATOM 710 O O . GLY A 1 91 ? -1.202 23.009 26.740 1.00 87.94 91 GLY A O 1
ATOM 711 N N . ALA A 1 92 ? -1.634 25.107 26.098 1.00 82.94 92 ALA A N 1
ATOM 712 C CA . ALA A 1 92 ? -2.612 25.350 27.156 1.00 82.94 92 ALA A CA 1
ATOM 713 C C . ALA A 1 92 ? -3.923 24.600 26.848 1.00 82.94 92 ALA A C 1
ATOM 715 O O . ALA A 1 92 ? -4.448 24.726 25.744 1.00 82.94 92 ALA A O 1
ATOM 716 N N . GLY A 1 93 ? -4.441 23.831 27.812 1.00 77.81 93 GLY A N 1
ATOM 717 C CA . GLY A 1 93 ? -5.705 23.096 27.688 1.00 77.81 93 GLY A CA 1
ATOM 718 C C . GLY A 1 93 ? -5.712 21.766 28.447 1.00 77.81 93 GLY A C 1
ATOM 719 O O . GLY A 1 93 ? -4.660 21.158 28.669 1.00 77.81 93 GLY A O 1
ATOM 720 N N . GLN A 1 94 ? -6.903 21.319 28.855 1.00 68.31 94 GLN A N 1
ATOM 721 C CA . GLN A 1 94 ? -7.095 20.008 29.474 1.00 68.31 94 GLN A CA 1
ATOM 722 C C . GLN A 1 94 ? -6.938 18.906 28.420 1.00 68.31 94 GLN A C 1
ATOM 724 O O . GLN A 1 94 ? -7.471 19.000 27.316 1.00 68.31 94 GLN A O 1
ATOM 729 N N . GLN A 1 95 ? -6.187 17.861 28.765 1.00 72.00 95 GLN A N 1
ATOM 730 C CA . GLN A 1 95 ? -6.021 16.688 27.917 1.00 72.00 95 GLN A CA 1
ATOM 731 C C . GLN A 1 95 ? -7.157 15.712 28.178 1.00 72.00 95 GLN A C 1
ATOM 733 O O . GLN A 1 95 ? -7.088 14.937 29.128 1.00 72.00 95 GLN A O 1
ATOM 738 N N . ASN A 1 96 ? -8.166 15.736 27.316 1.00 89.69 96 ASN A N 1
ATOM 739 C CA . ASN A 1 96 ? -9.079 14.612 27.214 1.00 89.69 96 ASN A CA 1
ATOM 740 C C . ASN A 1 96 ? -8.597 13.726 26.066 1.00 89.69 96 ASN A C 1
ATOM 742 O O . ASN A 1 96 ? -8.639 14.135 24.906 1.00 89.69 96 ASN A O 1
ATOM 746 N N . TYR A 1 97 ? -8.074 12.551 26.407 1.00 94.75 97 TYR A N 1
ATOM 747 C CA . TYR A 1 97 ? -7.668 11.542 25.435 1.00 94.75 97 TYR A CA 1
ATOM 748 C C . TYR A 1 97 ? -8.117 10.162 25.883 1.00 94.75 97 TYR A C 1
ATOM 750 O O . TYR A 1 97 ? -8.228 9.856 27.071 1.00 94.75 97 TYR A O 1
ATOM 758 N N . CYS A 1 98 ? -8.306 9.298 24.905 1.00 96.75 98 CYS A N 1
ATOM 759 C CA . CYS A 1 98 ? -8.643 7.910 25.110 1.00 96.75 98 CYS A CA 1
ATOM 760 C C . CYS A 1 98 ? -7.395 7.065 24.907 1.00 96.75 98 CYS A C 1
ATOM 762 O O . CYS A 1 98 ? -6.619 7.291 23.981 1.00 96.75 98 CYS A O 1
ATOM 764 N N . SER A 1 99 ? -7.165 6.115 25.807 1.00 96.81 99 SER A N 1
ATOM 765 C CA . SER A 1 99 ? -6.038 5.192 25.680 1.00 96.81 99 SER A CA 1
ATOM 766 C C . SER A 1 99 ? -6.472 3.956 24.906 1.00 96.81 99 SER A C 1
ATOM 768 O O . SER A 1 99 ? -7.529 3.396 25.193 1.00 96.81 99 SER A O 1
ATOM 770 N N . ILE A 1 100 ? -5.634 3.517 23.972 1.00 97.69 100 ILE A N 1
ATOM 771 C CA . ILE A 1 100 ? -5.751 2.225 23.287 1.00 97.69 100 ILE A CA 1
ATOM 772 C C . ILE A 1 100 ? -4.413 1.493 23.357 1.00 97.69 100 ILE A C 1
ATOM 774 O O . ILE A 1 100 ? -3.365 2.120 23.540 1.00 97.69 100 ILE A O 1
ATOM 778 N N . PHE A 1 101 ? -4.433 0.181 23.156 1.00 97.69 101 PHE A N 1
ATOM 779 C CA . PHE A 1 101 ? -3.243 -0.584 22.801 1.00 97.69 101 PHE A CA 1
ATOM 780 C C . PHE A 1 101 ? -3.287 -0.898 21.306 1.00 97.69 101 PHE A C 1
ATOM 782 O O . PHE A 1 101 ? -4.111 -1.689 20.866 1.00 97.69 101 PHE A O 1
ATOM 789 N N . MET A 1 102 ? -2.408 -0.283 20.524 1.00 97.12 102 MET A N 1
ATOM 790 C CA . MET A 1 102 ? -2.223 -0.613 19.114 1.00 97.12 102 MET A CA 1
ATOM 791 C C . MET A 1 102 ? -1.452 -1.919 18.984 1.00 97.12 102 MET A C 1
ATOM 793 O O . MET A 1 102 ? -0.326 -1.994 19.466 1.00 97.12 102 MET A O 1
ATOM 797 N N . GLN A 1 103 ? -2.009 -2.902 18.290 1.00 97.12 103 GLN A N 1
ATOM 798 C CA . GLN A 1 103 ? -1.355 -4.155 17.945 1.00 97.12 103 GLN A CA 1
ATOM 799 C C . GLN A 1 103 ? -0.914 -4.138 16.477 1.00 97.12 103 GLN A C 1
ATOM 801 O O . GLN A 1 103 ? -1.736 -3.967 15.580 1.00 97.12 103 GLN A O 1
ATOM 806 N N . GLN A 1 104 ? 0.384 -4.336 16.235 1.00 91.38 104 GLN A N 1
ATOM 807 C CA . GLN A 1 104 ? 0.962 -4.447 14.884 1.00 91.38 104 GLN A CA 1
ATOM 808 C C . GLN A 1 104 ? 1.222 -5.901 14.475 1.00 91.38 104 GLN A C 1
ATOM 810 O O . GLN A 1 104 ? 1.195 -6.232 13.295 1.00 91.38 104 GLN A O 1
ATOM 815 N N . SER A 1 105 ? 1.466 -6.779 15.449 1.00 91.62 105 SER A N 1
ATOM 816 C CA . SER A 1 105 ? 1.557 -8.232 15.270 1.00 91.62 105 SER A CA 1
ATOM 817 C C . SER A 1 105 ? 1.108 -8.934 16.554 1.00 91.62 105 SER A C 1
ATOM 819 O O . SER A 1 105 ? 0.919 -8.275 17.573 1.00 91.62 105 SER A O 1
ATOM 821 N N . GLU A 1 106 ? 0.938 -10.258 16.541 1.00 85.88 106 GLU A N 1
ATOM 822 C CA . GLU A 1 106 ? 0.492 -11.041 17.714 1.00 85.88 106 GLU A CA 1
ATOM 823 C C . GLU A 1 106 ? 1.300 -10.773 18.997 1.00 85.88 106 GLU A C 1
ATOM 825 O O . GLU A 1 106 ? 0.753 -10.801 20.099 1.00 85.88 106 GLU A O 1
ATOM 830 N N . SER A 1 107 ? 2.594 -10.468 18.872 1.00 89.44 107 SER A N 1
ATOM 831 C CA . SER A 1 107 ? 3.484 -10.208 20.009 1.00 89.44 107 SER A CA 1
ATOM 832 C C . SER A 1 107 ? 3.791 -8.728 20.251 1.00 89.44 107 SER A C 1
ATOM 834 O O . SER A 1 107 ? 4.366 -8.399 21.289 1.00 89.44 107 SER A O 1
ATOM 836 N N . VAL A 1 108 ? 3.412 -7.831 19.335 1.00 94.19 108 VAL A N 1
ATOM 837 C CA . VAL A 1 108 ? 3.772 -6.406 19.386 1.00 94.19 108 VAL A CA 1
ATOM 838 C C . VAL A 1 108 ? 2.525 -5.565 19.598 1.00 94.19 108 VAL A C 1
ATOM 840 O O . VAL A 1 108 ? 1.710 -5.398 18.686 1.00 94.19 108 VAL A O 1
ATOM 843 N N . LYS A 1 109 ? 2.409 -4.996 20.802 1.00 95.69 109 LYS A N 1
ATOM 844 C CA . LYS A 1 109 ? 1.333 -4.072 21.162 1.00 95.69 109 LYS A CA 1
ATOM 845 C C . LYS A 1 109 ? 1.845 -2.898 21.971 1.00 95.69 109 LYS A C 1
ATOM 847 O O . LYS A 1 109 ? 2.680 -3.076 22.849 1.00 95.69 109 LYS A O 1
ATOM 852 N N . GLY A 1 110 ? 1.282 -1.724 21.744 1.00 95.44 110 GLY A N 1
ATOM 853 C CA . GLY A 1 110 ? 1.782 -0.512 22.351 1.00 95.44 110 GLY A CA 1
ATOM 854 C C . GLY A 1 110 ? 0.712 0.515 22.676 1.00 95.44 110 GLY A C 1
ATOM 855 O O . GLY A 1 110 ? -0.221 0.718 21.908 1.00 95.44 110 GLY A O 1
ATOM 856 N N . ALA A 1 111 ? 0.854 1.196 23.814 1.00 96.06 111 ALA A N 1
ATOM 857 C CA . ALA A 1 111 ? -0.085 2.241 24.208 1.00 96.06 111 ALA A CA 1
ATOM 858 C C . ALA A 1 111 ? 0.003 3.453 23.265 1.00 96.06 111 ALA A C 1
ATOM 860 O O . ALA A 1 111 ? 1.112 3.938 22.998 1.00 96.06 111 ALA A O 1
ATOM 861 N N . LEU A 1 112 ? -1.158 3.932 22.809 1.00 95.75 112 LEU A N 1
ATOM 862 C CA . LEU A 1 112 ? -1.353 5.189 22.081 1.00 95.75 112 LEU A CA 1
ATOM 863 C C . LEU A 1 112 ? -2.455 6.018 22.752 1.00 95.75 112 LEU A C 1
ATOM 865 O O . LEU A 1 112 ? -3.336 5.474 23.427 1.00 95.75 112 LEU A O 1
ATOM 869 N N . ALA A 1 113 ? -2.416 7.331 22.536 1.00 95.75 113 ALA A N 1
ATOM 870 C CA . ALA A 1 113 ? -3.479 8.248 22.932 1.00 95.75 113 ALA A CA 1
ATOM 871 C C . ALA A 1 113 ? -4.223 8.788 21.699 1.00 95.75 113 ALA A C 1
ATOM 873 O O . ALA A 1 113 ? -3.610 9.333 20.775 1.00 95.75 113 ALA A O 1
ATOM 874 N N . LEU A 1 114 ? -5.548 8.627 21.716 1.00 95.25 114 LEU A N 1
ATOM 875 C CA . LEU A 1 114 ? -6.492 9.127 20.719 1.00 95.25 114 LEU A CA 1
ATOM 876 C C . LEU A 1 114 ? -7.214 10.363 21.243 1.00 95.25 114 LEU A C 1
ATOM 878 O O . LEU A 1 114 ? -7.571 10.430 22.419 1.00 95.25 114 LEU A O 1
ATOM 882 N N . TYR A 1 115 ? -7.463 11.313 20.354 1.00 94.56 115 TYR A N 1
ATOM 883 C CA . TYR A 1 115 ? -8.180 12.550 20.650 1.00 94.56 115 TYR A CA 1
ATOM 884 C C . TYR A 1 115 ? -9.519 12.544 19.923 1.00 94.56 115 TYR A C 1
ATOM 886 O O . TYR A 1 115 ? -9.664 11.863 18.909 1.00 94.56 115 TYR A O 1
ATOM 894 N N . SER A 1 116 ? -10.479 13.306 20.442 1.00 94.44 116 SER A N 1
ATOM 895 C CA . SER A 1 116 ? -11.782 13.465 19.795 1.00 94.44 116 SER A CA 1
ATOM 896 C C . SER A 1 116 ? -11.610 13.964 18.354 1.00 94.44 116 SER A C 1
ATOM 898 O O . SER A 1 116 ? -10.905 14.951 18.128 1.00 94.44 116 SER A O 1
ATOM 900 N N . GLY A 1 117 ? -12.213 13.263 17.391 1.00 92.69 117 GLY A N 1
ATOM 901 C CA . GLY A 1 117 ? -12.105 13.541 15.952 1.00 92.69 117 GLY A CA 1
ATOM 902 C C . GLY A 1 117 ? -10.918 12.871 15.240 1.00 92.69 117 GLY A C 1
ATOM 903 O O . GLY A 1 117 ? -10.791 12.989 14.015 1.00 92.69 117 GLY A O 1
ATOM 904 N N . ASN A 1 118 ? -10.059 12.161 15.979 1.00 94.44 118 ASN A N 1
ATOM 905 C CA . ASN A 1 118 ? -8.873 11.471 15.465 1.00 94.44 118 ASN A CA 1
ATOM 906 C C . ASN A 1 118 ? -8.958 9.940 15.588 1.00 94.44 118 ASN A C 1
ATOM 908 O O . ASN A 1 118 ? -7.946 9.243 15.521 1.00 94.44 118 ASN A O 1
ATOM 912 N N . GLU A 1 119 ? -10.153 9.397 15.782 1.00 94.94 119 GLU A N 1
ATOM 913 C CA . GLU A 1 119 ? -10.358 7.974 16.037 1.00 94.94 119 GLU A CA 1
ATOM 914 C C . GLU A 1 119 ? -10.074 7.100 14.803 1.00 94.94 119 GLU A C 1
ATOM 916 O O . GLU A 1 119 ? -9.703 5.939 14.949 1.00 94.94 119 GLU A O 1
ATOM 921 N N . GLN A 1 120 ? -10.157 7.669 13.596 1.00 91.19 120 GLN A N 1
ATOM 922 C CA . GLN A 1 120 ? -9.815 7.016 12.324 1.00 91.19 120 GLN A CA 1
ATOM 923 C C . GLN A 1 120 ? -8.321 7.167 11.999 1.00 91.19 120 GLN A C 1
ATOM 925 O O . GLN A 1 120 ? -7.924 7.837 11.045 1.00 91.19 120 GLN A O 1
ATOM 930 N N . PHE A 1 121 ? -7.471 6.589 12.845 1.00 94.25 121 PHE A N 1
ATOM 931 C CA . PHE A 1 121 ? -6.015 6.709 12.719 1.00 94.25 121 PHE A CA 1
ATOM 932 C C . PHE A 1 121 ? -5.398 5.728 11.720 1.00 94.25 121 PHE A C 1
ATOM 934 O O . PHE A 1 121 ? -4.216 5.860 11.432 1.00 94.25 121 PHE A O 1
ATOM 941 N N . CYS A 1 122 ? -6.137 4.731 11.230 1.00 92.75 122 CYS A N 1
ATOM 942 C CA . CYS A 1 122 ? -5.603 3.730 10.309 1.00 92.75 122 CYS A CA 1
ATOM 943 C C . CYS A 1 122 ? -5.345 4.293 8.896 1.00 92.75 122 CYS A C 1
ATOM 945 O O . CYS A 1 122 ? -5.956 5.295 8.519 1.00 92.75 122 CYS A O 1
ATOM 947 N N . PRO A 1 123 ? -4.437 3.668 8.121 1.00 85.19 123 PRO A N 1
ATOM 948 C CA . PRO A 1 123 ? -4.288 3.943 6.694 1.00 85.19 123 PRO A CA 1
ATOM 949 C C . PRO A 1 123 ? -5.595 3.767 5.914 1.00 85.19 123 PRO A C 1
ATOM 951 O O . PRO A 1 123 ? -6.493 3.038 6.333 1.00 85.19 123 PRO A O 1
ATOM 954 N N . SER A 1 124 ? -5.673 4.392 4.747 1.00 79.25 124 SER A N 1
ATOM 955 C CA . SER A 1 124 ? -6.777 4.273 3.801 1.00 79.25 124 SER A CA 1
ATOM 956 C C . SER A 1 124 ? -6.981 2.815 3.391 1.00 79.25 124 SER A C 1
ATOM 958 O O . SER A 1 124 ? -6.035 2.056 3.222 1.00 79.25 124 SER A O 1
ATOM 960 N N . GLY A 1 125 ? -8.235 2.395 3.227 1.00 73.00 125 GLY A N 1
ATOM 961 C CA . GLY A 1 125 ? -8.568 1.035 2.791 1.00 73.00 125 GLY A CA 1
ATOM 962 C C . GLY A 1 125 ? -8.321 -0.075 3.821 1.00 73.00 125 GLY A C 1
ATOM 963 O O . GLY A 1 125 ? -8.422 -1.251 3.471 1.00 73.00 125 GLY A O 1
ATOM 964 N N . VAL A 1 126 ? -8.037 0.282 5.075 1.00 86.00 126 VAL A N 1
ATOM 965 C CA . VAL A 1 126 ? -8.198 -0.584 6.248 1.00 86.00 126 VAL A CA 1
ATOM 966 C C . VAL A 1 126 ? -8.965 0.174 7.330 1.00 86.00 126 VAL A C 1
ATOM 968 O O . VAL A 1 126 ? -8.999 1.403 7.346 1.00 86.00 126 VAL A O 1
ATOM 971 N N . SER A 1 127 ? -9.585 -0.554 8.251 1.00 91.50 127 SER A N 1
ATOM 972 C CA . SER A 1 127 ? -10.359 0.024 9.348 1.00 91.50 127 SER A CA 1
ATOM 973 C C . SER A 1 127 ? -9.692 -0.258 10.687 1.00 91.50 127 SER A C 1
ATOM 975 O O . SER A 1 127 ? -8.875 -1.174 10.830 1.00 91.50 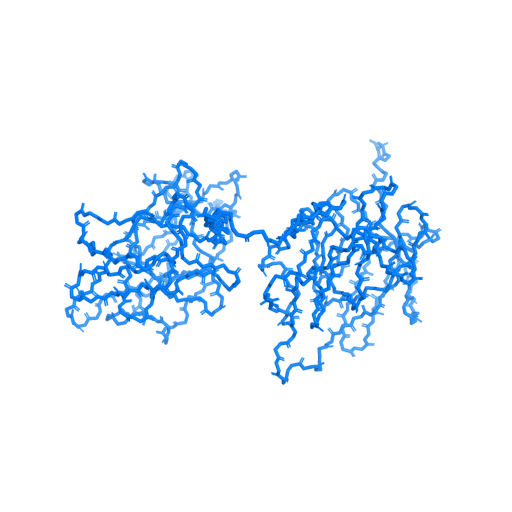127 SER A O 1
ATOM 977 N N . VAL A 1 128 ? -10.043 0.541 11.693 1.00 96.06 128 VAL A N 1
ATOM 978 C CA . VAL A 1 128 ? -9.754 0.188 13.083 1.00 96.06 128 VAL A CA 1
ATOM 979 C C . VAL A 1 128 ? -10.615 -1.025 13.424 1.00 96.06 128 VAL A C 1
ATOM 981 O O . VAL A 1 128 ? -11.823 -0.986 13.235 1.00 96.06 128 VAL A O 1
ATOM 984 N N . ILE A 1 129 ? -10.005 -2.099 13.911 1.00 96.81 129 ILE A N 1
ATOM 985 C CA . ILE A 1 129 ? -10.705 -3.315 14.339 1.00 96.81 129 ILE A CA 1
ATOM 986 C C . ILE A 1 129 ? -10.161 -3.772 15.690 1.00 96.81 129 ILE A C 1
ATOM 988 O O . ILE A 1 129 ? -9.057 -3.396 16.099 1.00 96.81 129 ILE A O 1
ATOM 992 N N . PHE A 1 130 ? -10.909 -4.613 16.396 1.00 97.62 130 PHE A N 1
ATOM 993 C CA . PHE A 1 130 ? -10.385 -5.263 17.591 1.00 97.62 130 PHE A CA 1
ATOM 994 C C . PHE A 1 130 ? -9.239 -6.221 17.235 1.00 97.62 130 PHE A C 1
ATOM 996 O O . PHE A 1 130 ? -9.178 -6.790 16.142 1.00 97.62 130 PHE A O 1
ATOM 1003 N N . ALA A 1 131 ? -8.334 -6.460 18.186 1.00 96.00 131 ALA A N 1
ATOM 1004 C CA . ALA A 1 131 ? -7.234 -7.417 18.035 1.00 96.00 131 ALA A CA 1
ATOM 1005 C C . ALA A 1 131 ? -7.683 -8.808 17.544 1.00 96.00 131 ALA A C 1
ATOM 1007 O O . ALA A 1 131 ? -7.012 -9.421 16.711 1.00 96.00 131 ALA A O 1
ATOM 1008 N N . ASN A 1 132 ? -8.853 -9.269 18.001 1.00 94.62 132 ASN A N 1
ATOM 1009 C CA . ASN A 1 132 ? -9.461 -10.546 17.615 1.00 94.62 132 ASN A CA 1
ATOM 1010 C C . ASN A 1 132 ? -10.058 -10.557 16.188 1.00 94.62 132 ASN A C 1
ATOM 1012 O O . ASN A 1 132 ? -10.593 -11.576 15.764 1.00 94.62 132 ASN A O 1
ATOM 1016 N N . GLY A 1 133 ? -9.979 -9.443 15.451 1.00 91.31 133 GLY A N 1
ATOM 1017 C CA . GLY A 1 133 ? -10.502 -9.299 14.091 1.00 91.31 133 GLY A CA 1
ATOM 1018 C C . GLY A 1 133 ? -11.965 -8.856 14.000 1.00 91.31 133 GLY A C 1
ATOM 1019 O O . GLY A 1 133 ? -12.476 -8.724 12.890 1.00 91.31 133 GLY A O 1
ATOM 1020 N N . THR A 1 134 ? -12.636 -8.617 15.133 1.00 95.12 134 THR A N 1
ATOM 1021 C CA . THR A 1 134 ? -14.010 -8.084 15.149 1.00 95.12 134 THR A CA 1
ATOM 1022 C C . THR A 1 134 ? -14.009 -6.665 14.593 1.00 95.12 134 THR A C 1
ATOM 1024 O O . THR A 1 134 ? -13.227 -5.825 15.052 1.00 95.12 134 THR A O 1
ATOM 1027 N N . GLY A 1 135 ? -14.868 -6.410 13.608 1.00 93.69 135 GLY A N 1
ATOM 1028 C CA . GLY A 1 135 ? -15.010 -5.097 12.997 1.00 93.69 135 GLY A CA 1
ATOM 1029 C C . GLY A 1 135 ? -15.638 -4.064 13.928 1.00 93.69 135 GLY A C 1
ATOM 1030 O O . GLY A 1 135 ? -16.382 -4.398 14.856 1.00 93.69 135 GLY A O 1
ATOM 1031 N N . ILE A 1 136 ? -15.279 -2.803 13.698 1.00 96.44 136 ILE A N 1
ATOM 1032 C CA . ILE A 1 136 ? -15.763 -1.652 14.453 1.00 96.44 136 ILE A CA 1
ATOM 1033 C C . ILE A 1 136 ? -16.498 -0.733 13.489 1.00 96.44 136 ILE A C 1
ATOM 1035 O O . ILE A 1 136 ? -15.897 -0.190 12.561 1.00 96.44 136 ILE A O 1
ATOM 1039 N N . LYS A 1 137 ? -17.778 -0.513 13.773 1.00 93.56 137 LYS A N 1
ATOM 1040 C CA . LYS A 1 137 ? -18.651 0.379 13.021 1.00 93.56 137 LYS A CA 1
ATOM 1041 C C . LYS A 1 137 ? -18.416 1.835 13.400 1.00 93.56 137 LYS A C 1
ATOM 1043 O O . LYS A 1 137 ? -18.320 2.694 12.526 1.00 93.56 137 LYS A O 1
ATOM 1048 N N . ASN A 1 138 ? -18.314 2.119 14.699 1.00 96.69 138 ASN A N 1
ATOM 1049 C CA . ASN A 1 138 ? -18.058 3.465 15.199 1.00 96.69 138 ASN A CA 1
ATOM 1050 C C . ASN A 1 138 ? -17.097 3.448 16.390 1.00 96.69 138 ASN A C 1
ATOM 1052 O O . ASN A 1 138 ? -17.140 2.562 17.241 1.00 96.69 138 ASN A O 1
ATOM 1056 N N . ILE A 1 139 ? -16.236 4.457 16.460 1.00 97.56 139 ILE A N 1
ATOM 1057 C CA . ILE A 1 139 ? -15.304 4.681 17.561 1.00 97.56 139 ILE A CA 1
ATOM 1058 C C . ILE A 1 139 ? -15.298 6.175 17.880 1.00 97.56 139 ILE A C 1
ATOM 1060 O O . ILE A 1 139 ? -15.114 7.012 17.001 1.00 97.56 139 ILE A O 1
ATOM 1064 N N . THR A 1 140 ? -15.539 6.530 19.138 1.00 97.31 140 THR A N 1
ATOM 1065 C CA . THR A 1 140 ? -15.638 7.930 19.570 1.00 97.31 140 THR A CA 1
ATOM 1066 C C . THR A 1 140 ? -14.902 8.127 20.884 1.00 97.31 140 THR A C 1
ATOM 1068 O O . THR A 1 140 ? -15.102 7.376 21.839 1.00 97.31 140 THR A O 1
ATOM 1071 N N . CYS A 1 141 ? -14.057 9.153 20.952 1.00 96.38 141 CYS A N 1
ATOM 1072 C CA . CYS A 1 141 ? -13.375 9.542 22.175 1.00 96.38 141 CYS A CA 1
ATOM 1073 C C . CYS A 1 141 ? -14.040 10.767 22.815 1.00 96.38 141 CYS A C 1
ATOM 1075 O O . CYS A 1 141 ? -14.061 11.849 22.224 1.00 96.38 141 CYS A O 1
ATOM 1077 N N . SER A 1 142 ? -14.532 10.619 24.050 1.00 95.00 142 SER A N 1
ATOM 1078 C CA . SER A 1 142 ? -15.149 11.706 24.821 1.00 95.00 142 SER A CA 1
ATOM 1079 C C . SER A 1 142 ? -14.730 11.649 26.291 1.00 95.00 142 SER A C 1
ATOM 1081 O O . SER A 1 142 ? -14.754 10.586 26.897 1.00 95.00 142 SER A O 1
ATOM 1083 N N . GLU A 1 143 ? -14.318 12.780 26.876 1.00 88.19 143 GLU A N 1
ATOM 1084 C CA . GLU A 1 143 ? -14.048 12.930 28.325 1.00 88.19 143 GLU A CA 1
ATOM 1085 C C . GLU A 1 143 ? -13.107 11.875 28.966 1.00 88.19 143 GLU A C 1
ATOM 1087 O O . GLU A 1 143 ? -13.128 11.669 30.178 1.00 88.19 143 GLU A O 1
ATOM 1092 N N . ASN A 1 144 ? -12.207 11.265 28.178 1.00 93.25 144 ASN A N 1
ATOM 1093 C CA . ASN A 1 144 ? -11.304 10.145 28.538 1.00 93.25 144 ASN A CA 1
ATOM 1094 C C . ASN A 1 144 ? -11.926 8.738 28.529 1.00 93.25 144 ASN A C 1
ATOM 1096 O O . ASN A 1 144 ? -11.305 7.780 29.008 1.00 93.25 144 ASN A O 1
ATOM 1100 N N . GLN A 1 145 ? -13.121 8.601 27.965 1.00 97.19 145 GLN A N 1
ATOM 1101 C CA . GLN A 1 145 ? -13.786 7.336 27.708 1.00 97.19 145 GLN A CA 1
ATOM 1102 C C . GLN A 1 145 ? -13.881 7.093 26.199 1.00 97.19 145 GLN A C 1
ATOM 1104 O O . GLN A 1 145 ? -14.285 7.966 25.428 1.00 97.19 145 GLN A O 1
ATOM 1109 N N . LEU A 1 146 ? -13.464 5.901 25.781 1.00 97.94 146 LEU A N 1
ATOM 1110 C CA . LEU A 1 146 ? -13.573 5.443 24.405 1.00 97.94 146 LEU A CA 1
ATOM 1111 C C . LEU A 1 146 ? -14.859 4.643 24.259 1.00 97.94 146 LEU A C 1
ATOM 1113 O O . LEU A 1 146 ? -15.017 3.630 24.934 1.00 97.94 146 LEU A O 1
ATOM 1117 N N . PHE A 1 147 ? -15.741 5.072 23.373 1.00 98.25 147 PHE A N 1
ATOM 1118 C CA . PHE A 1 147 ? -16.946 4.341 23.006 1.00 98.25 147 PHE A CA 1
ATOM 1119 C C . PHE A 1 147 ? -16.688 3.625 21.688 1.00 98.25 147 PHE A C 1
ATOM 1121 O O . PHE A 1 147 ? -16.182 4.242 20.749 1.00 98.25 147 PHE A O 1
ATOM 1128 N N . ILE A 1 148 ? -16.989 2.332 21.634 1.00 98.25 148 ILE A N 1
ATOM 1129 C CA . ILE A 1 148 ? -16.857 1.509 20.434 1.00 98.25 148 ILE A CA 1
ATOM 1130 C C . ILE A 1 148 ? -18.189 0.805 20.189 1.00 98.25 148 ILE A C 1
ATOM 1132 O O . ILE A 1 148 ? -18.676 0.105 21.071 1.00 98.25 148 ILE A O 1
ATOM 1136 N N . GLU A 1 149 ? -18.742 0.978 18.994 1.00 97.75 149 GLU A N 1
ATOM 1137 C CA . GLU A 1 149 ? -19.846 0.185 18.448 1.00 97.75 149 GLU A CA 1
ATOM 1138 C C . GLU A 1 149 ? -19.239 -0.818 17.458 1.00 97.75 149 GLU A C 1
ATOM 1140 O O . GLU A 1 149 ? -18.649 -0.411 16.451 1.00 97.75 149 GLU A O 1
ATOM 1145 N N . SER A 1 150 ? -19.321 -2.118 17.741 1.00 96.62 150 SER A N 1
ATOM 1146 C CA . SER A 1 150 ? -18.898 -3.155 16.791 1.00 96.62 150 SER A CA 1
ATOM 1147 C C . SER A 1 150 ? -19.904 -3.331 15.652 1.00 96.62 150 SER A C 1
ATOM 1149 O O . SER A 1 150 ? -21.036 -2.857 15.717 1.00 96.62 150 SER A O 1
ATOM 1151 N N . ASP A 1 151 ? -19.494 -4.019 14.585 1.00 90.19 151 ASP A N 1
ATOM 1152 C CA . ASP A 1 151 ? -20.354 -4.259 13.411 1.00 90.19 151 ASP A CA 1
ATOM 1153 C C . ASP A 1 151 ? -21.637 -5.050 13.732 1.00 90.19 151 ASP A C 1
ATOM 1155 O O . ASP A 1 151 ? -22.621 -4.960 13.000 1.00 90.19 151 ASP A O 1
ATOM 1159 N N . ASP A 1 152 ? -21.655 -5.797 14.838 1.00 91.56 152 ASP A N 1
ATOM 1160 C CA . ASP A 1 152 ? -22.840 -6.489 15.364 1.00 91.56 152 ASP A CA 1
ATOM 1161 C C . ASP A 1 152 ? -23.790 -5.569 16.164 1.00 91.56 152 ASP A C 1
ATOM 1163 O O . ASP A 1 152 ? -24.814 -6.028 16.670 1.00 91.56 152 ASP A O 1
ATOM 1167 N N . GLY A 1 153 ? -23.466 -4.276 16.281 1.00 94.38 153 GLY A N 1
ATOM 1168 C CA . GLY A 1 153 ? -24.238 -3.277 17.020 1.00 94.38 153 GLY A CA 1
ATOM 1169 C C . GLY A 1 153 ? -24.007 -3.288 18.532 1.00 94.38 153 GLY A C 1
ATOM 1170 O O . GLY A 1 153 ? -24.694 -2.564 19.253 1.00 94.38 153 GLY A O 1
ATOM 1171 N N . LYS A 1 154 ? -23.070 -4.096 19.050 1.00 96.81 154 LYS A N 1
ATOM 1172 C CA . LYS A 1 154 ? -22.720 -4.067 20.472 1.00 96.81 154 LYS A CA 1
ATOM 1173 C C . LYS A 1 154 ? -21.920 -2.802 20.786 1.00 96.81 154 LYS A C 1
ATOM 1175 O O . LYS A 1 154 ? -20.891 -2.527 20.176 1.00 96.81 154 LYS A O 1
ATOM 1180 N N . GLU A 1 155 ? -22.372 -2.065 21.794 1.00 97.75 155 GLU A N 1
ATOM 1181 C CA . GLU A 1 155 ? -21.682 -0.881 22.300 1.00 97.75 155 GLU A CA 1
ATOM 1182 C C . GLU A 1 155 ? -20.880 -1.208 23.565 1.00 97.75 155 GLU A C 1
ATOM 1184 O O . GLU A 1 155 ? -21.389 -1.804 24.519 1.00 97.75 155 GLU A O 1
ATOM 1189 N N . GLU A 1 156 ? -19.615 -0.793 23.594 1.00 97.88 156 GLU A N 1
ATOM 1190 C CA . GLU A 1 156 ? -18.726 -0.923 24.746 1.00 97.88 156 GLU A CA 1
ATOM 1191 C C . GLU A 1 156 ? -18.023 0.400 25.049 1.00 97.88 156 GLU A C 1
ATOM 1193 O O . GLU A 1 156 ? -17.621 1.142 24.152 1.00 97.88 156 GLU A O 1
ATOM 1198 N N . ALA A 1 157 ? -17.846 0.685 26.339 1.00 97.81 157 ALA A N 1
ATOM 1199 C CA . ALA A 1 157 ? -17.171 1.884 26.809 1.00 97.81 157 ALA A CA 1
ATOM 1200 C C . ALA A 1 157 ? -15.915 1.513 27.604 1.00 97.81 157 ALA A C 1
ATOM 1202 O O . ALA A 1 157 ? -15.968 0.751 28.571 1.00 97.81 157 ALA A O 1
ATOM 1203 N N . PHE A 1 158 ? -14.779 2.092 27.230 1.00 97.75 158 PHE A N 1
ATOM 1204 C CA . PHE A 1 158 ? -13.476 1.788 27.805 1.00 97.75 158 PHE A CA 1
ATOM 1205 C C . PHE A 1 158 ? -12.874 3.021 28.466 1.00 97.75 158 PHE A C 1
ATOM 1207 O O . PHE A 1 158 ? -12.802 4.098 27.879 1.00 97.75 158 PHE A O 1
ATOM 1214 N N . VAL A 1 159 ? -12.382 2.853 29.689 1.00 96.31 159 VAL A N 1
ATOM 1215 C CA . VAL A 1 159 ? -11.589 3.869 30.389 1.00 96.31 159 VAL A CA 1
ATOM 1216 C C . VAL A 1 159 ? -10.104 3.548 30.259 1.00 96.31 159 VAL A C 1
ATOM 1218 O O . VAL A 1 159 ? -9.728 2.428 29.922 1.00 96.31 159 VAL A O 1
ATOM 1221 N N . LYS A 1 160 ? -9.226 4.492 30.613 1.00 93.69 160 LYS A N 1
ATOM 1222 C CA . LYS A 1 160 ? -7.762 4.312 30.542 1.00 93.69 160 LYS A CA 1
ATOM 1223 C C . LYS A 1 160 ? -7.243 2.997 31.151 1.00 93.69 160 LYS A C 1
ATOM 1225 O O . LYS A 1 160 ? -6.311 2.405 30.618 1.00 93.69 160 LYS A O 1
ATOM 1230 N N . LYS A 1 161 ? -7.836 2.527 32.257 1.00 95.12 161 LYS A N 1
ATOM 1231 C CA . LYS A 1 161 ? -7.436 1.275 32.932 1.00 95.12 161 LYS A CA 1
ATOM 1232 C C . LYS A 1 161 ? -7.843 0.010 32.161 1.00 95.12 161 LYS A C 1
ATOM 1234 O O . LYS A 1 161 ? -7.237 -1.037 32.359 1.00 95.12 161 LYS A O 1
ATOM 1239 N N . THR A 1 162 ? -8.854 0.107 31.305 1.00 96.94 162 THR A N 1
ATOM 1240 C CA . THR A 1 162 ? -9.420 -0.993 30.516 1.00 96.94 162 THR A CA 1
ATOM 1241 C C . THR A 1 162 ? -9.303 -0.704 29.021 1.00 96.94 162 THR A C 1
ATOM 1243 O O . THR A 1 162 ? -10.181 -1.082 28.258 1.00 96.94 162 THR A O 1
ATOM 1246 N N . ALA A 1 163 ? -8.253 0.011 28.604 1.00 97.62 163 ALA A N 1
ATOM 1247 C CA . ALA A 1 163 ? -8.026 0.373 27.209 1.00 97.62 163 ALA A CA 1
ATOM 1248 C C . ALA A 1 163 ? -8.079 -0.871 26.295 1.00 97.62 163 ALA A C 1
ATOM 1250 O O . ALA A 1 163 ? -7.408 -1.866 26.599 1.00 97.62 163 ALA A O 1
ATOM 1251 N N . PRO A 1 164 ? -8.844 -0.844 25.188 1.00 98.19 164 PRO A N 1
ATOM 1252 C CA . PRO A 1 164 ? -8.961 -1.993 24.306 1.00 98.19 164 PRO A CA 1
ATOM 1253 C C . PRO A 1 164 ? -7.683 -2.174 23.485 1.00 98.19 164 PRO A C 1
ATOM 1255 O O . PRO A 1 164 ? -6.937 -1.221 23.240 1.00 98.19 164 PRO A O 1
ATOM 1258 N N . THR A 1 165 ? -7.438 -3.410 23.045 1.00 98.06 165 THR A N 1
ATOM 1259 C CA . THR A 1 165 ? -6.398 -3.689 22.047 1.00 98.06 165 THR A CA 1
ATOM 1260 C C . THR A 1 165 ? -7.013 -3.645 20.654 1.00 98.06 165 THR A C 1
ATOM 1262 O O . THR A 1 165 ? -7.906 -4.436 20.345 1.00 98.06 165 THR A O 1
ATOM 1265 N N . LEU A 1 166 ? -6.539 -2.712 19.835 1.00 97.75 166 LEU A N 1
ATOM 1266 C CA . LEU A 1 166 ? -7.015 -2.443 18.482 1.00 97.75 166 LEU A CA 1
ATOM 1267 C C . LEU A 1 166 ? -5.883 -2.671 17.482 1.00 97.75 166 LEU A C 1
ATOM 1269 O O . LEU A 1 166 ? -4.711 -2.544 17.831 1.00 97.75 166 LEU A O 1
ATOM 1273 N N . LYS A 1 167 ? -6.222 -2.966 16.233 1.00 96.44 167 LYS A N 1
ATOM 1274 C CA . LYS A 1 167 ? -5.277 -3.030 15.113 1.00 96.44 167 LYS A CA 1
ATOM 1275 C C . LYS A 1 167 ? -5.891 -2.383 13.879 1.00 96.44 167 LYS A C 1
ATOM 1277 O O . LYS A 1 167 ? -7.103 -2.188 13.823 1.00 96.44 167 LYS A O 1
ATOM 1282 N N . CYS A 1 168 ? -5.058 -2.064 12.898 1.00 94.75 168 CYS A N 1
ATOM 1283 C CA . CYS A 1 168 ? -5.536 -1.708 11.567 1.00 94.75 168 CYS A CA 1
ATOM 1284 C C . CYS A 1 168 ? -5.665 -2.979 10.732 1.00 94.75 168 CYS A C 1
ATOM 1286 O O . CYS A 1 168 ? -4.724 -3.771 10.665 1.00 94.75 168 CYS A O 1
ATOM 1288 N N . GLY A 1 169 ? -6.823 -3.191 10.120 1.00 88.50 169 GLY A N 1
ATOM 1289 C CA . GLY A 1 169 ? -7.060 -4.353 9.276 1.00 88.50 169 GLY A CA 1
ATOM 1290 C C . GLY A 1 169 ? -8.411 -4.299 8.582 1.00 88.50 169 GLY A C 1
ATOM 1291 O O . GLY A 1 169 ? -9.189 -3.366 8.763 1.00 88.50 169 GLY A O 1
ATOM 1292 N N . ILE A 1 170 ? -8.679 -5.317 7.776 1.00 82.50 170 ILE A N 1
ATOM 1293 C CA . ILE A 1 170 ? -9.995 -5.526 7.180 1.00 82.50 170 ILE A CA 1
ATOM 1294 C C . ILE A 1 170 ? -10.819 -6.316 8.206 1.00 82.50 170 ILE A C 1
ATOM 1296 O O . ILE A 1 170 ? -10.310 -7.320 8.719 1.00 82.50 170 ILE A O 1
ATOM 1300 N N . PRO A 1 171 ? -12.041 -5.874 8.559 1.00 82.31 171 PRO A N 1
ATOM 1301 C CA . PRO A 1 171 ? -12.934 -6.653 9.406 1.00 82.31 171 PRO A CA 1
ATOM 1302 C C . PRO A 1 171 ? -13.059 -8.081 8.881 1.00 82.31 171 PRO A C 1
ATOM 1304 O O . PRO A 1 171 ? -13.219 -8.292 7.676 1.00 82.31 171 PRO A O 1
ATOM 1307 N N . ASN A 1 172 ? -13.014 -9.075 9.769 1.00 77.69 172 ASN A N 1
ATOM 1308 C CA . ASN A 1 172 ? -13.430 -10.411 9.364 1.00 77.69 172 ASN A CA 1
ATOM 1309 C C . ASN A 1 172 ? -14.879 -10.302 8.874 1.00 77.69 172 ASN A C 1
ATOM 1311 O O . ASN A 1 172 ? -15.728 -9.820 9.628 1.00 77.69 172 ASN A O 1
ATOM 1315 N N . LYS A 1 173 ? -15.167 -10.739 7.635 1.00 64.69 173 LYS A N 1
ATOM 1316 C CA . LYS A 1 173 ? -16.553 -10.878 7.161 1.00 64.69 173 LYS A CA 1
ATOM 1317 C C . LYS A 1 173 ? -17.299 -11.635 8.266 1.00 64.69 173 LYS A C 1
ATOM 1319 O O . LYS A 1 173 ? -16.800 -12.701 8.653 1.00 64.69 173 LYS A O 1
ATOM 1324 N N . PRO A 1 174 ? -18.402 -11.093 8.821 1.00 61.97 174 PRO A N 1
ATOM 1325 C CA . PRO A 1 174 ? -19.143 -11.790 9.856 1.00 61.97 174 PRO A CA 1
ATOM 1326 C C . PRO A 1 174 ? -19.374 -13.217 9.363 1.00 61.97 174 PRO A C 1
ATOM 1328 O O . PRO A 1 174 ? -19.772 -13.372 8.199 1.00 61.97 174 PRO A O 1
ATOM 1331 N N . PRO A 1 175 ? -19.069 -14.258 10.163 1.00 49.72 175 PRO A N 1
ATOM 1332 C CA . PRO A 1 175 ? -19.485 -15.599 9.792 1.00 49.72 175 PRO A CA 1
ATOM 1333 C C . PRO A 1 175 ? -20.976 -15.495 9.461 1.00 49.72 175 PRO A C 1
ATOM 1335 O O . PRO A 1 175 ? -21.694 -14.850 10.234 1.00 49.72 175 PRO A O 1
ATOM 1338 N N . PRO A 1 176 ? -21.410 -15.985 8.284 1.00 51.56 176 PRO A N 1
ATOM 1339 C CA . PRO A 1 176 ? -22.766 -15.775 7.802 1.00 51.56 176 PRO A CA 1
ATOM 1340 C C . PRO A 1 176 ? -23.708 -16.092 8.952 1.00 51.56 176 PRO A C 1
ATOM 1342 O O . PRO A 1 176 ? -23.627 -17.186 9.517 1.00 51.56 176 PRO A O 1
ATOM 1345 N N . ALA A 1 177 ? -24.490 -15.089 9.370 1.00 56.03 177 ALA A N 1
ATOM 1346 C CA . ALA A 1 177 ? -25.405 -15.234 10.488 1.00 56.03 177 ALA A CA 1
ATOM 1347 C C . ALA A 1 177 ? -26.167 -16.534 10.255 1.00 56.03 177 ALA A C 1
ATOM 1349 O O . ALA A 1 177 ? -26.675 -16.734 9.147 1.00 56.03 177 ALA A O 1
ATOM 1350 N N . HIS A 1 178 ? -26.155 -17.437 11.242 1.00 44.91 178 HIS A N 1
ATOM 1351 C CA . HIS A 1 178 ? -26.926 -18.672 11.201 1.00 44.91 178 HIS A CA 1
ATOM 1352 C C . HIS A 1 178 ? -28.395 -18.283 11.038 1.00 44.91 178 HIS A C 1
ATOM 1354 O O . HIS A 1 178 ? -29.120 -18.055 12.000 1.00 44.91 178 HIS A O 1
ATOM 1360 N N . THR A 1 179 ? -28.788 -18.120 9.784 1.00 43.44 179 THR A N 1
ATOM 1361 C CA . THR A 1 179 ? -30.139 -17.842 9.362 1.00 43.44 179 THR A CA 1
ATOM 1362 C C . THR A 1 179 ? -30.789 -19.202 9.442 1.00 43.44 179 THR A C 1
ATOM 1364 O O . THR A 1 179 ? -30.367 -20.131 8.747 1.00 43.44 179 THR A O 1
ATOM 1367 N N . GLU A 1 180 ? -31.724 -19.357 10.376 1.00 46.78 180 GLU A N 1
ATOM 1368 C CA . GLU A 1 180 ? -32.573 -20.539 10.423 1.00 46.78 180 GLU A CA 1
ATOM 1369 C C . GLU A 1 180 ? -33.102 -20.802 9.010 1.00 46.78 180 GLU A C 1
ATOM 1371 O O . GLU A 1 180 ? -33.651 -19.916 8.355 1.00 46.78 180 GLU A O 1
ATOM 1376 N N . GLN A 1 181 ? -32.823 -22.012 8.526 1.00 44.97 181 GLN A N 1
ATOM 1377 C CA . GLN A 1 181 ? -33.085 -22.474 7.172 1.00 44.97 181 GLN A CA 1
ATOM 1378 C C . GLN A 1 181 ? -34.559 -22.281 6.793 1.00 44.97 181 GLN A C 1
ATOM 1380 O O . GLN A 1 181 ? -35.414 -23.101 7.119 1.00 44.97 181 GLN A O 1
ATOM 1385 N N . GLY A 1 182 ? -34.833 -21.220 6.040 1.00 46.41 182 GLY A N 1
ATOM 1386 C CA . GLY A 1 182 ? -35.919 -21.142 5.071 1.00 46.41 182 GLY A CA 1
ATOM 1387 C C . GLY A 1 182 ? -35.269 -21.067 3.697 1.00 46.41 182 GLY A C 1
ATOM 1388 O O . GLY A 1 182 ? -34.620 -20.074 3.394 1.00 46.41 182 GLY A O 1
ATOM 1389 N N . GLY A 1 183 ? -35.337 -22.165 2.945 1.00 50.06 183 GLY A N 1
ATOM 1390 C CA . GLY A 1 183 ? -34.491 -22.433 1.786 1.00 50.06 183 GLY A CA 1
ATOM 1391 C C . GLY A 1 183 ? -34.522 -21.379 0.681 1.00 50.06 183 GLY A C 1
ATOM 1392 O O . GLY A 1 183 ? -35.583 -21.041 0.175 1.00 50.06 183 GLY A O 1
ATOM 1393 N N . ASP A 1 184 ? -33.323 -20.961 0.286 1.00 42.84 184 ASP A N 1
ATOM 1394 C CA . ASP A 1 184 ? -32.924 -20.768 -1.105 1.00 42.84 184 ASP A CA 1
ATOM 1395 C C . ASP A 1 184 ? -31.422 -21.096 -1.177 1.00 42.84 184 ASP A C 1
ATOM 1397 O O . ASP A 1 184 ? -30.586 -20.435 -0.555 1.00 42.84 184 ASP A O 1
ATOM 1401 N N . ASP A 1 185 ? -31.090 -22.189 -1.865 1.00 45.75 185 ASP A N 1
ATOM 1402 C CA . ASP A 1 185 ? -29.747 -22.764 -2.005 1.00 45.75 185 ASP A CA 1
ATOM 1403 C C . ASP A 1 185 ? -28.826 -21.881 -2.871 1.00 45.75 185 ASP A C 1
ATOM 1405 O O . ASP A 1 185 ? -28.409 -22.264 -3.961 1.00 45.75 185 ASP A O 1
ATOM 1409 N N . ASN A 1 186 ? -28.444 -20.702 -2.380 1.00 49.84 186 ASN A N 1
ATOM 1410 C CA . ASN A 1 186 ? -27.294 -19.972 -2.917 1.00 49.84 186 ASN A CA 1
ATOM 1411 C C . ASN A 1 186 ? -26.023 -20.469 -2.224 1.00 49.84 186 ASN A C 1
ATOM 1413 O O . ASN A 1 186 ? -25.433 -19.797 -1.378 1.00 49.84 186 ASN A O 1
ATOM 1417 N N . HIS A 1 187 ? -25.614 -21.688 -2.581 1.00 51.22 187 HIS A N 1
ATOM 1418 C CA . HIS A 1 187 ? -24.262 -22.169 -2.323 1.00 51.22 187 HIS A CA 1
ATOM 1419 C C . HIS A 1 187 ? -23.293 -21.222 -3.046 1.00 51.22 187 HIS A C 1
ATOM 1421 O O . HIS A 1 187 ? -23.166 -21.272 -4.267 1.00 51.22 187 HIS A O 1
ATOM 1427 N N . GLU A 1 188 ? -22.646 -20.322 -2.303 1.00 51.06 188 GLU A N 1
ATOM 1428 C CA . GLU A 1 188 ? -21.570 -19.476 -2.822 1.00 51.06 188 GLU A CA 1
ATOM 1429 C C . GLU A 1 188 ? -20.415 -20.419 -3.194 1.00 51.06 188 GLU A C 1
ATOM 1431 O O . GLU A 1 188 ? -19.659 -20.875 -2.333 1.00 51.06 188 GLU A O 1
ATOM 1436 N N . VAL A 1 189 ? -20.353 -20.813 -4.470 1.00 59.31 189 VAL A N 1
ATOM 1437 C CA . VAL A 1 189 ? -19.302 -21.688 -4.993 1.00 59.31 189 VAL A CA 1
ATOM 1438 C C . VAL A 1 189 ? -17.970 -20.967 -4.760 1.00 59.31 189 VAL A C 1
ATOM 1440 O O . VAL A 1 189 ? -17.808 -19.837 -5.231 1.00 59.31 189 VAL A O 1
ATOM 1443 N N . PRO A 1 190 ? -17.027 -21.557 -3.998 1.00 64.88 190 PRO A N 1
ATOM 1444 C CA . PRO A 1 190 ? -15.730 -20.942 -3.770 1.00 64.88 190 PRO A CA 1
ATOM 1445 C C . PRO A 1 190 ? -15.073 -20.650 -5.114 1.00 64.88 190 PRO A C 1
ATOM 1447 O O . PRO A 1 190 ? -14.989 -21.548 -5.953 1.00 64.88 190 PRO A O 1
ATOM 1450 N N . SER A 1 191 ? -14.609 -19.413 -5.308 1.00 64.06 191 SER A N 1
ATOM 1451 C CA . SER A 1 191 ? -13.920 -19.055 -6.546 1.00 64.06 191 SER A CA 1
ATOM 1452 C C . SER A 1 191 ? -12.759 -20.010 -6.800 1.00 64.06 191 SER A C 1
ATOM 1454 O O . SER A 1 191 ? -11.998 -20.348 -5.886 1.00 64.06 191 SER A O 1
ATOM 1456 N N . ALA A 1 192 ? -12.607 -20.424 -8.054 1.00 80.94 192 ALA A N 1
ATOM 1457 C CA . ALA A 1 192 ? -11.567 -21.351 -8.458 1.00 80.94 192 ALA A CA 1
ATOM 1458 C C . ALA A 1 192 ? -10.152 -20.763 -8.292 1.00 80.94 192 ALA A C 1
ATOM 1460 O O . ALA A 1 192 ? -9.206 -21.537 -8.149 1.00 80.94 192 ALA A O 1
ATOM 1461 N N . CYS A 1 193 ? -9.984 -19.434 -8.283 1.00 91.88 193 CYS A N 1
ATOM 1462 C CA . CYS A 1 193 ? -8.676 -18.783 -8.186 1.00 91.88 193 CYS A CA 1
ATOM 1463 C C . CYS A 1 193 ? -8.481 -18.051 -6.844 1.00 91.88 193 CYS A C 1
ATOM 1465 O O . CYS A 1 193 ? -9.346 -17.278 -6.424 1.00 91.88 193 CYS A O 1
ATOM 1467 N N . PRO A 1 194 ? -7.322 -18.211 -6.175 1.00 93.38 194 PRO A N 1
ATOM 1468 C CA . PRO A 1 194 ? -7.007 -17.442 -4.976 1.00 93.38 194 PRO A CA 1
ATOM 1469 C C . PRO A 1 194 ? -6.827 -15.960 -5.323 1.00 93.38 194 PRO A C 1
ATOM 1471 O O . PRO A 1 194 ? -6.207 -15.619 -6.330 1.00 93.38 194 PRO A O 1
ATOM 1474 N N . ILE A 1 195 ? -7.358 -15.064 -4.492 1.00 93.62 195 ILE A N 1
ATOM 1475 C CA . ILE A 1 195 ? -7.161 -13.618 -4.658 1.00 93.62 195 ILE A CA 1
ATOM 1476 C C . ILE A 1 195 ? -5.694 -13.277 -4.359 1.00 93.62 195 ILE A C 1
ATOM 1478 O O . ILE A 1 195 ? -5.200 -13.707 -3.312 1.00 93.62 195 ILE A O 1
ATOM 1482 N N . PRO A 1 196 ? -4.990 -12.532 -5.235 1.00 95.50 196 PRO A N 1
ATOM 1483 C CA . PRO A 1 196 ? -3.623 -12.120 -4.952 1.00 95.50 196 PRO A CA 1
ATOM 1484 C C . PRO A 1 196 ? -3.565 -11.241 -3.692 1.00 95.50 196 PRO A C 1
ATOM 1486 O O . PRO A 1 196 ? -4.510 -10.488 -3.440 1.00 95.50 196 PRO A O 1
ATOM 1489 N N . PRO A 1 197 ? -2.482 -11.307 -2.899 1.00 94.25 197 PRO A N 1
ATOM 149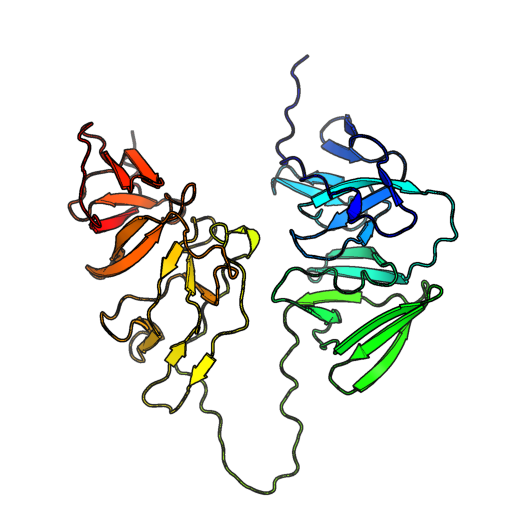0 C CA . PRO A 1 197 ? -2.257 -10.352 -1.821 1.00 94.25 197 PRO A CA 1
ATOM 1491 C C . PRO A 1 197 ? -2.260 -8.911 -2.345 1.00 94.25 197 PRO A C 1
ATOM 1493 O O . PRO A 1 197 ? -1.903 -8.642 -3.492 1.00 94.25 197 PRO A O 1
ATOM 1496 N N . GLU A 1 198 ? -2.640 -7.972 -1.486 1.00 95.94 198 GLU A N 1
ATOM 1497 C CA . GLU A 1 198 ? -2.682 -6.558 -1.850 1.00 95.94 198 GLU A CA 1
ATOM 1498 C C . GLU A 1 198 ? -1.285 -5.941 -1.960 1.00 95.94 198 GLU A C 1
ATOM 1500 O O . GLU A 1 198 ? -0.380 -6.264 -1.186 1.00 95.94 198 GLU A O 1
ATOM 1505 N N . VAL A 1 199 ? -1.128 -5.001 -2.893 1.00 95.88 199 VAL A N 1
ATOM 1506 C CA . VAL A 1 199 ? 0.051 -4.136 -2.971 1.00 95.88 199 VAL A CA 1
ATOM 1507 C C . VAL A 1 199 ? 0.068 -3.229 -1.729 1.00 95.88 199 VAL A C 1
ATOM 1509 O O . VAL A 1 199 ? -0.960 -2.623 -1.413 1.00 95.88 199 VAL A O 1
ATOM 1512 N N . PRO A 1 200 ? 1.201 -3.089 -1.015 1.00 90.88 200 PRO A N 1
ATOM 1513 C CA . PRO A 1 200 ? 1.319 -2.128 0.079 1.00 90.88 200 PRO A CA 1
ATOM 1514 C C . PRO A 1 200 ? 1.052 -0.693 -0.393 1.00 90.88 200 PRO A C 1
ATOM 1516 O O . PRO A 1 200 ? 1.578 -0.260 -1.417 1.00 90.88 200 PRO A O 1
ATOM 1519 N N . ILE A 1 201 ? 0.236 0.057 0.350 1.00 87.75 201 ILE A N 1
ATOM 1520 C CA . ILE A 1 201 ? -0.233 1.394 -0.062 1.00 87.75 201 ILE A CA 1
ATOM 1521 C C . ILE A 1 201 ? 0.926 2.385 -0.219 1.00 87.75 201 ILE A C 1
ATOM 1523 O O . ILE A 1 201 ? 0.936 3.191 -1.146 1.00 87.75 201 ILE A O 1
ATOM 1527 N N . ASP A 1 202 ? 1.954 2.278 0.621 1.00 86.75 202 ASP A N 1
ATOM 1528 C CA . ASP A 1 202 ? 3.178 3.084 0.547 1.00 86.75 202 ASP A CA 1
ATOM 1529 C C . ASP A 1 202 ? 4.013 2.826 -0.721 1.00 86.75 202 ASP A C 1
ATOM 1531 O O . ASP A 1 202 ? 4.965 3.557 -1.002 1.00 86.75 202 ASP A O 1
ATOM 1535 N N . GLN A 1 203 ? 3.653 1.806 -1.503 1.00 93.44 203 GLN A N 1
ATOM 1536 C CA . GLN A 1 203 ? 4.296 1.448 -2.764 1.00 93.44 203 GLN A CA 1
ATOM 1537 C C . GLN A 1 203 ? 3.460 1.827 -3.989 1.00 93.44 203 GLN A C 1
ATOM 1539 O O . GLN A 1 203 ? 3.917 1.610 -5.114 1.00 93.44 203 GLN A O 1
ATOM 1544 N N . TYR A 1 204 ? 2.271 2.412 -3.803 1.00 95.06 204 TYR A N 1
ATOM 1545 C CA . TYR A 1 204 ? 1.443 2.860 -4.918 1.00 95.06 204 TYR A CA 1
ATOM 1546 C C . TYR A 1 204 ? 2.174 3.950 -5.709 1.00 95.06 204 TYR A C 1
ATOM 1548 O O . TYR A 1 204 ? 2.818 4.831 -5.127 1.00 95.06 204 TYR A O 1
ATOM 1556 N N . PRO A 1 205 ? 2.092 3.929 -7.050 1.00 93.94 205 PRO A N 1
ATOM 1557 C CA . PRO A 1 205 ? 2.609 5.029 -7.842 1.00 93.94 205 PRO A CA 1
ATOM 1558 C C . PRO A 1 205 ? 1.816 6.296 -7.532 1.00 93.94 205 PRO A C 1
ATOM 1560 O O . PRO A 1 205 ? 0.602 6.309 -7.683 1.00 93.94 205 PRO A O 1
ATOM 1563 N N . SER A 1 206 ? 2.479 7.386 -7.143 1.00 89.81 206 SER A N 1
ATOM 1564 C CA . SER A 1 206 ? 1.785 8.670 -6.989 1.00 89.81 206 SER A CA 1
ATOM 1565 C C . SER A 1 206 ? 1.117 9.073 -8.314 1.00 89.81 206 SER A C 1
ATOM 1567 O O . SER A 1 206 ? 1.767 8.981 -9.361 1.00 89.81 206 SER A O 1
ATOM 1569 N N . PRO A 1 207 ? -0.156 9.516 -8.307 1.00 93.00 207 PRO A N 1
ATOM 1570 C CA . PRO A 1 207 ? -1.001 9.868 -7.160 1.00 93.00 207 PRO A CA 1
ATOM 1571 C C . PRO A 1 207 ? -2.069 8.811 -6.829 1.00 93.00 207 PRO A C 1
ATOM 1573 O O . PRO A 1 207 ? -3.131 9.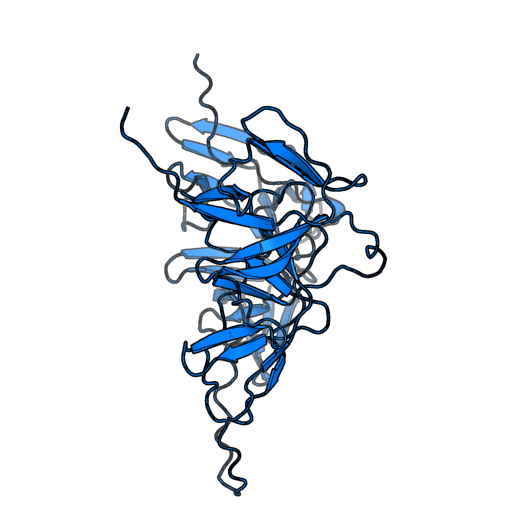158 -6.317 1.00 93.00 207 PRO A O 1
ATOM 1576 N N . TRP A 1 208 ? -1.849 7.547 -7.182 1.00 95.31 208 TRP A N 1
ATOM 1577 C CA . TRP A 1 208 ? -2.831 6.497 -6.955 1.00 95.31 208 TRP A CA 1
ATOM 1578 C C . TRP A 1 208 ? -3.129 6.306 -5.472 1.00 95.31 208 TRP A C 1
ATOM 1580 O O . TRP A 1 208 ? -2.234 6.332 -4.628 1.00 95.31 208 TRP A O 1
ATOM 1590 N N . ILE A 1 209 ? -4.400 6.051 -5.188 1.00 93.00 209 ILE A N 1
ATOM 1591 C CA . ILE A 1 209 ? -4.921 5.701 -3.869 1.00 93.00 209 ILE A CA 1
ATOM 1592 C C . ILE A 1 209 ? -5.646 4.359 -3.948 1.00 93.00 209 ILE A C 1
ATOM 1594 O O . ILE A 1 209 ? -6.143 3.983 -5.012 1.00 93.00 209 ILE A O 1
ATOM 1598 N N . LYS A 1 210 ? -5.721 3.632 -2.831 1.00 94.19 210 LYS A N 1
ATOM 1599 C CA . LYS A 1 210 ? -6.523 2.405 -2.737 1.00 94.19 210 LYS A CA 1
ATOM 1600 C C . LYS A 1 210 ? -8.014 2.744 -2.814 1.00 94.19 210 LYS A C 1
ATOM 1602 O O . LYS A 1 210 ? -8.468 3.649 -2.114 1.00 94.19 210 LYS A O 1
ATOM 1607 N N . VAL A 1 211 ? -8.773 1.994 -3.618 1.00 91.25 211 VAL A N 1
ATOM 1608 C CA . VAL A 1 211 ? -10.238 2.135 -3.715 1.00 91.25 211 VAL A CA 1
ATOM 1609 C C . VAL A 1 211 ? -10.939 0.789 -3.569 1.00 91.25 211 VAL A C 1
ATOM 1611 O O . VAL A 1 211 ? -11.013 -0.003 -4.500 1.00 91.25 211 VAL A O 1
ATOM 1614 N N . GLY A 1 212 ? -11.479 0.548 -2.374 1.00 89.94 212 GLY A N 1
ATOM 1615 C CA . GLY A 1 212 ? -12.281 -0.640 -2.079 1.00 89.94 212 GLY A CA 1
ATOM 1616 C C . GLY A 1 212 ? -11.559 -1.974 -2.302 1.00 89.94 212 GLY A C 1
ATOM 1617 O O . GLY A 1 212 ? -10.333 -2.038 -2.408 1.00 89.94 212 GLY A O 1
ATOM 1618 N N . ASP A 1 213 ? -12.366 -3.031 -2.358 1.00 92.38 213 ASP A N 1
ATOM 1619 C CA . ASP A 1 213 ? -11.944 -4.398 -2.662 1.00 92.38 213 ASP A CA 1
ATOM 1620 C C . ASP A 1 213 ? -12.320 -4.771 -4.105 1.00 92.38 213 ASP A C 1
ATOM 1622 O O . ASP A 1 213 ? -13.131 -4.102 -4.752 1.00 92.38 213 ASP A O 1
ATOM 1626 N N . PHE A 1 214 ? -11.780 -5.887 -4.605 1.00 92.19 214 PHE A N 1
ATOM 1627 C CA . PHE A 1 214 ? -12.190 -6.448 -5.893 1.00 92.19 214 PHE A CA 1
ATOM 1628 C C . PHE A 1 214 ? -13.691 -6.729 -5.931 1.00 92.19 214 PHE A C 1
ATOM 1630 O O . PHE A 1 214 ? -14.214 -7.452 -5.076 1.00 92.19 214 PHE A O 1
ATOM 1637 N N . VAL A 1 215 ? -14.362 -6.277 -6.990 1.00 90.00 215 VAL A N 1
ATOM 1638 C CA . VAL A 1 215 ? -15.692 -6.789 -7.304 1.00 90.00 215 VAL A CA 1
ATOM 1639 C C . VAL A 1 215 ? -15.523 -8.170 -7.922 1.00 90.00 215 VAL A C 1
ATOM 1641 O O . VAL A 1 215 ? -14.818 -8.330 -8.920 1.00 90.00 215 VAL A O 1
ATOM 1644 N N . LYS A 1 216 ? -16.150 -9.174 -7.307 1.00 89.81 216 LYS A N 1
ATOM 1645 C CA . LYS A 1 216 ? -16.063 -10.575 -7.725 1.00 89.81 216 LYS A CA 1
ATOM 1646 C C . LYS A 1 216 ? -17.385 -11.023 -8.322 1.00 89.81 216 LYS A C 1
ATOM 1648 O O . LYS A 1 216 ? -18.445 -10.665 -7.815 1.00 89.81 216 LYS A O 1
ATOM 1653 N N . SER A 1 217 ? -17.307 -11.862 -9.339 1.00 88.12 217 SER A N 1
ATOM 1654 C CA . SER A 1 217 ? -18.429 -12.670 -9.797 1.00 88.12 217 SER A CA 1
ATOM 1655 C C . SER A 1 217 ? -17.958 -14.099 -9.909 1.00 88.12 217 SER A C 1
ATOM 1657 O O . SER A 1 217 ? -16.981 -14.353 -10.607 1.00 88.12 217 SER A O 1
ATOM 1659 N N . ASN A 1 218 ? -18.653 -14.995 -9.215 1.00 84.62 218 ASN A N 1
ATOM 1660 C CA . ASN A 1 218 ? -18.380 -16.422 -9.223 1.00 84.62 218 ASN A CA 1
ATOM 1661 C C . ASN A 1 218 ? -19.651 -17.129 -9.694 1.00 84.62 218 ASN A C 1
ATOM 1663 O O . ASN A 1 218 ? -20.534 -17.427 -8.891 1.00 84.62 218 ASN A O 1
ATOM 1667 N N . ASP A 1 219 ? -19.780 -17.338 -11.001 1.00 80.56 219 ASP A N 1
ATOM 1668 C CA . ASP A 1 219 ? -20.864 -18.146 -11.577 1.00 80.56 219 ASP A CA 1
ATOM 1669 C C . ASP A 1 219 ? -20.414 -19.601 -11.834 1.00 80.56 219 ASP A C 1
ATOM 1671 O O . ASP A 1 219 ? -21.165 -20.402 -12.393 1.00 80.56 219 ASP A O 1
ATOM 1675 N N . GLY A 1 220 ? -19.178 -19.945 -11.437 1.00 71.69 220 GLY A N 1
ATOM 1676 C CA . GLY A 1 220 ? -18.576 -21.266 -11.609 1.00 71.69 220 GLY A CA 1
ATOM 1677 C C . GLY A 1 220 ? -18.189 -21.607 -13.051 1.00 71.69 220 GLY A C 1
ATOM 1678 O O . GLY A 1 220 ? -17.707 -22.708 -13.291 1.00 71.69 220 GLY A O 1
ATOM 1679 N N . THR A 1 221 ? -18.408 -20.700 -14.009 1.00 75.06 221 THR A N 1
ATOM 1680 C CA . THR A 1 221 ? -18.043 -20.880 -15.429 1.00 75.06 221 THR A CA 1
ATOM 1681 C C . THR A 1 221 ? -17.080 -19.786 -15.906 1.00 75.06 221 THR A C 1
ATOM 1683 O O . THR A 1 221 ? -16.197 -20.028 -16.727 1.00 75.06 221 THR A O 1
ATOM 1686 N N . TYR A 1 222 ? -17.238 -18.578 -15.375 1.00 78.44 222 TYR A N 1
ATOM 1687 C CA . TYR A 1 222 ? -16.507 -17.361 -15.682 1.00 78.44 222 TYR A CA 1
ATOM 1688 C C . TYR A 1 222 ? -16.293 -16.554 -14.403 1.00 78.44 222 TYR A C 1
ATOM 1690 O O . TYR A 1 222 ? -16.783 -15.435 -14.255 1.00 78.44 222 TYR A O 1
ATOM 1698 N N . ASP A 1 223 ? -15.501 -17.106 -13.489 1.00 91.19 223 ASP A N 1
ATOM 1699 C CA . ASP A 1 223 ? -15.049 -16.347 -12.331 1.00 91.19 223 ASP A CA 1
ATOM 1700 C C . ASP A 1 223 ? -14.239 -15.129 -12.800 1.00 91.19 223 ASP A C 1
ATOM 1702 O O . ASP A 1 223 ? -13.242 -15.277 -13.519 1.00 91.19 223 ASP A O 1
ATOM 1706 N N . TYR A 1 224 ? -14.641 -13.924 -12.393 1.00 93.44 224 TYR A N 1
ATOM 1707 C CA . TYR A 1 224 ? -13.917 -12.692 -12.698 1.00 93.44 224 TYR A CA 1
ATOM 1708 C C . TYR A 1 224 ? -13.724 -11.806 -11.472 1.00 93.44 224 TYR A C 1
ATOM 1710 O O . TYR A 1 224 ? -14.572 -11.733 -10.581 1.00 93.44 224 TYR A O 1
ATOM 1718 N N . ILE A 1 225 ? -12.605 -11.083 -11.473 1.00 94.31 225 ILE A N 1
ATOM 1719 C CA . ILE A 1 225 ? -12.377 -9.942 -10.589 1.00 94.31 225 ILE A CA 1
ATOM 1720 C C . ILE A 1 225 ? -12.268 -8.677 -11.425 1.00 94.31 225 ILE A C 1
ATOM 1722 O O . ILE A 1 225 ? -11.625 -8.672 -12.483 1.00 94.31 225 ILE A O 1
ATOM 1726 N N . TYR A 1 226 ? -12.901 -7.603 -10.952 1.00 94.50 226 TYR A N 1
ATOM 1727 C CA . TYR A 1 226 ? -12.730 -6.289 -11.545 1.00 94.50 226 TYR A CA 1
ATOM 1728 C C . TYR A 1 226 ? -12.627 -5.138 -10.548 1.00 94.50 226 TYR A C 1
ATOM 1730 O O . TYR A 1 226 ? -13.237 -5.156 -9.481 1.00 94.50 226 TYR A O 1
ATOM 1738 N N . CYS A 1 227 ? -11.844 -4.129 -10.931 1.00 94.75 227 CYS A N 1
ATOM 1739 C CA . CYS A 1 227 ? -11.736 -2.841 -10.256 1.00 94.75 227 CYS A CA 1
ATOM 1740 C C . CYS A 1 227 ? -12.258 -1.759 -11.216 1.00 94.75 227 CYS A C 1
ATOM 1742 O O . CYS A 1 227 ? -11.689 -1.625 -12.302 1.00 94.75 227 CYS A O 1
ATOM 1744 N N . PRO A 1 228 ? -13.320 -1.008 -10.866 1.00 89.56 228 PRO A N 1
ATOM 1745 C CA . PRO A 1 228 ? -13.908 0.003 -11.751 1.00 89.56 228 PRO A CA 1
ATOM 1746 C C . PRO A 1 228 ? -12.915 1.075 -12.219 1.00 89.56 228 PRO A C 1
ATOM 1748 O O . PRO A 1 228 ? -12.939 1.460 -13.385 1.00 89.56 228 PRO A O 1
ATOM 1751 N N . ASP A 1 229 ? -12.027 1.513 -11.324 1.00 91.50 229 ASP A N 1
ATOM 1752 C CA . ASP A 1 229 ? -11.111 2.636 -11.563 1.00 91.50 229 ASP A CA 1
ATOM 1753 C C . ASP A 1 229 ? -9.719 2.210 -12.058 1.00 91.50 229 ASP A C 1
ATOM 1755 O O . ASP A 1 229 ? -8.921 3.039 -12.500 1.00 91.50 229 ASP A O 1
ATOM 1759 N N . GLY A 1 230 ? -9.435 0.907 -12.028 1.00 94.44 230 GLY A N 1
ATOM 1760 C CA . GLY A 1 230 ? -8.168 0.328 -12.450 1.00 94.44 230 GLY A CA 1
ATOM 1761 C C . GLY A 1 230 ? -7.449 -0.439 -11.348 1.00 94.44 230 GLY A C 1
ATOM 1762 O O . GLY A 1 230 ? -7.925 -0.606 -10.223 1.00 94.44 230 GLY A O 1
ATOM 1763 N N . TYR A 1 231 ? -6.281 -0.953 -11.712 1.00 97.12 231 TYR A N 1
ATOM 1764 C CA . TYR A 1 231 ? -5.505 -1.839 -10.860 1.00 97.12 231 TYR A CA 1
ATOM 1765 C C . TYR A 1 231 ? -4.116 -1.293 -10.618 1.00 97.12 231 TYR A C 1
ATOM 1767 O O . TYR A 1 231 ? -3.491 -0.746 -11.529 1.00 97.12 231 TYR A O 1
ATOM 1775 N N . ILE A 1 232 ? -3.607 -1.573 -9.424 1.00 98.00 232 ILE A N 1
ATOM 1776 C CA . ILE A 1 232 ? -2.194 -1.465 -9.082 1.00 98.00 232 ILE A CA 1
ATOM 1777 C C . ILE A 1 232 ? -1.638 -2.871 -8.896 1.00 98.00 232 ILE A C 1
ATOM 1779 O O . ILE A 1 232 ? -2.229 -3.695 -8.200 1.00 98.00 232 ILE A O 1
ATOM 1783 N N . GLY A 1 233 ? -0.505 -3.146 -9.535 1.00 97.56 233 GLY A N 1
ATOM 1784 C CA . GLY A 1 233 ? 0.163 -4.435 -9.476 1.00 97.56 233 GLY A CA 1
ATOM 1785 C C . GLY A 1 233 ? 1.643 -4.323 -9.148 1.00 97.56 233 GLY A C 1
ATOM 1786 O O . GLY A 1 233 ? 2.279 -3.305 -9.423 1.00 97.56 233 GLY A O 1
ATOM 1787 N N . GLN A 1 234 ? 2.189 -5.391 -8.573 1.00 97.12 234 GLN A N 1
ATOM 1788 C CA . GLN A 1 234 ? 3.603 -5.497 -8.225 1.00 97.12 234 GLN A CA 1
ATOM 1789 C C . GLN A 1 234 ? 4.081 -6.943 -8.427 1.00 97.12 234 GLN A C 1
ATOM 1791 O O . GLN A 1 234 ? 3.443 -7.895 -7.974 1.00 97.12 234 GLN A O 1
ATOM 1796 N N . LEU A 1 235 ? 5.202 -7.124 -9.136 1.00 95.81 235 LEU A N 1
ATOM 1797 C CA . LEU A 1 235 ? 5.692 -8.456 -9.500 1.00 95.81 235 LEU A CA 1
ATOM 1798 C C . LEU A 1 235 ? 6.203 -9.254 -8.300 1.00 95.81 235 LEU A C 1
ATOM 1800 O O . LEU A 1 235 ? 6.162 -10.476 -8.353 1.00 95.81 235 LEU A O 1
ATOM 1804 N N . GLY A 1 236 ? 6.669 -8.612 -7.233 1.00 91.19 236 GLY A N 1
ATOM 1805 C CA . GLY A 1 236 ? 7.103 -9.286 -6.013 1.00 91.19 236 GLY A CA 1
ATOM 1806 C C . GLY A 1 236 ? 7.482 -8.289 -4.925 1.00 91.19 236 GLY A C 1
ATOM 1807 O O . GLY A 1 236 ? 7.593 -7.093 -5.193 1.00 91.19 236 GLY A O 1
ATOM 1808 N N . TYR A 1 237 ? 7.740 -8.771 -3.708 1.00 84.56 237 TYR A N 1
ATOM 1809 C CA . TYR A 1 237 ? 8.168 -7.907 -2.605 1.00 84.56 237 TYR A CA 1
ATOM 1810 C C . TYR A 1 237 ? 9.349 -7.008 -2.998 1.00 84.56 237 TYR A C 1
ATOM 1812 O O . TYR A 1 237 ? 10.401 -7.480 -3.432 1.00 84.56 237 TYR A O 1
ATOM 1820 N N . GLY A 1 238 ? 9.168 -5.699 -2.810 1.00 79.25 238 GLY A N 1
ATOM 1821 C CA . GLY A 1 238 ? 10.194 -4.686 -3.054 1.00 79.25 238 GLY A CA 1
ATOM 1822 C C . GLY A 1 238 ? 10.330 -4.234 -4.510 1.00 79.25 238 GLY A C 1
ATOM 1823 O O . GLY A 1 238 ? 11.077 -3.287 -4.758 1.00 79.25 238 GLY A O 1
ATOM 1824 N N . SER A 1 239 ? 9.612 -4.841 -5.465 1.00 91.75 239 SER A N 1
ATOM 1825 C CA . SER A 1 239 ? 9.565 -4.316 -6.834 1.00 91.75 239 SER A CA 1
ATOM 1826 C C . SER A 1 239 ? 8.725 -3.036 -6.889 1.00 91.75 239 SER A C 1
ATOM 1828 O O . SER A 1 239 ? 7.872 -2.805 -6.033 1.00 91.75 239 SER A O 1
ATOM 1830 N N . LYS A 1 240 ? 8.941 -2.165 -7.875 1.00 93.69 240 LYS A N 1
ATOM 1831 C CA . LYS A 1 240 ? 8.079 -0.983 -8.029 1.00 93.69 240 LYS A CA 1
ATOM 1832 C C . LYS A 1 240 ? 6.707 -1.376 -8.577 1.00 93.69 240 LYS A C 1
ATOM 1834 O O . LYS A 1 240 ? 6.608 -2.293 -9.392 1.00 93.69 240 LYS A O 1
ATOM 1839 N N . ALA A 1 241 ? 5.663 -0.693 -8.109 1.00 96.25 241 ALA A N 1
ATOM 1840 C CA . ALA A 1 241 ? 4.301 -0.927 -8.567 1.00 96.25 241 ALA A CA 1
ATOM 1841 C C . ALA A 1 241 ? 3.998 -0.165 -9.868 1.00 96.25 241 ALA A C 1
ATOM 1843 O O . ALA A 1 241 ? 4.545 0.911 -10.132 1.00 96.25 241 ALA A O 1
ATOM 1844 N N . PHE A 1 242 ? 3.095 -0.730 -10.659 1.00 97.06 242 PHE A N 1
ATOM 1845 C CA . PHE A 1 242 ? 2.627 -0.222 -11.950 1.00 97.06 242 PHE A CA 1
ATOM 1846 C C . PHE A 1 242 ? 1.108 -0.394 -12.050 1.00 97.06 242 PHE A C 1
ATOM 1848 O O . PHE A 1 242 ? 0.504 -1.052 -11.201 1.00 97.06 242 PHE A O 1
ATOM 1855 N N . SER A 1 243 ? 0.480 0.189 -13.073 1.00 96.44 243 SER A N 1
ATOM 1856 C CA . SER A 1 243 ? -0.974 0.083 -13.260 1.00 96.44 243 SER A CA 1
ATOM 1857 C C . SER A 1 243 ? -1.374 -0.523 -14.605 1.00 96.44 243 SER A C 1
ATOM 1859 O O . SER A 1 243 ? -0.607 -0.498 -15.570 1.00 96.44 243 SER A O 1
ATOM 1861 N N . PHE A 1 244 ? -2.597 -1.049 -14.673 1.00 94.12 244 PHE A N 1
ATOM 1862 C CA . PHE A 1 244 ? -3.240 -1.596 -15.879 1.00 94.12 244 PHE A CA 1
ATOM 1863 C C . PHE A 1 244 ? -4.772 -1.508 -15.743 1.00 94.12 244 PHE A C 1
ATOM 1865 O O . PHE A 1 244 ? -5.289 -1.288 -14.649 1.00 94.12 244 PHE A O 1
ATOM 1872 N N . GLY A 1 245 ? -5.500 -1.642 -16.859 1.00 88.56 245 GLY A N 1
ATOM 1873 C CA . GLY A 1 245 ? -6.940 -1.334 -16.935 1.00 88.56 245 GLY A CA 1
ATOM 1874 C C . GLY A 1 245 ? -7.867 -2.493 -17.320 1.00 88.56 245 GLY A C 1
ATOM 1875 O O . GLY A 1 245 ? -9.032 -2.251 -17.616 1.00 88.56 245 GLY A O 1
ATOM 1876 N N . HIS A 1 246 ? -7.386 -3.737 -17.370 1.00 89.50 246 HIS A N 1
ATOM 1877 C CA . HIS A 1 246 ? -8.171 -4.873 -17.873 1.00 89.50 246 HIS A CA 1
ATOM 1878 C C . HIS A 1 246 ? -8.736 -5.755 -16.753 1.00 89.50 246 HIS A C 1
ATOM 1880 O O . HIS A 1 246 ? -8.078 -5.991 -15.744 1.00 89.50 246 HIS A O 1
ATOM 1886 N N . ALA A 1 247 ? -9.956 -6.267 -16.948 1.00 93.31 247 ALA A N 1
ATOM 1887 C CA . ALA A 1 247 ? -10.572 -7.262 -16.070 1.00 93.31 247 ALA A CA 1
ATOM 1888 C C . ALA A 1 247 ? -9.844 -8.613 -16.126 1.00 93.31 247 ALA A C 1
ATOM 1890 O O . ALA A 1 247 ? -9.360 -9.022 -17.189 1.00 93.31 247 ALA A O 1
ATOM 1891 N N . TYR A 1 248 ? -9.817 -9.321 -14.995 1.00 95.44 248 TYR A N 1
ATOM 1892 C CA . TYR A 1 248 ? -9.234 -10.656 -14.908 1.00 95.44 248 TYR A CA 1
ATOM 1893 C C . TYR A 1 248 ? -10.320 -11.723 -14.852 1.00 95.44 248 TYR A C 1
ATOM 1895 O O . TYR A 1 248 ? -11.286 -11.592 -14.107 1.00 95.44 248 TYR A O 1
ATOM 1903 N N . LYS A 1 249 ? -10.109 -12.808 -15.595 1.00 95.44 249 LYS A N 1
ATOM 1904 C CA . LYS A 1 249 ? -10.837 -14.071 -15.451 1.00 95.44 249 LYS A CA 1
ATOM 1905 C C . LYS A 1 249 ? -9.954 -15.092 -14.733 1.00 95.44 249 LYS A C 1
ATOM 1907 O O . LYS A 1 249 ? -8.727 -15.034 -14.854 1.00 95.44 249 LYS A O 1
ATOM 1912 N N . CYS A 1 250 ? -10.559 -16.029 -14.019 1.00 95.44 250 CYS A N 1
ATOM 1913 C CA . CYS A 1 250 ? -9.839 -17.177 -13.490 1.00 95.44 250 CYS A CA 1
ATOM 1914 C C . CYS A 1 250 ? -9.531 -18.156 -14.629 1.00 95.44 250 CYS A C 1
ATOM 1916 O O . CYS A 1 250 ? -10.432 -18.647 -15.306 1.00 95.44 250 CYS A O 1
ATOM 1918 N N . ASP A 1 251 ? -8.253 -18.449 -14.849 1.00 94.50 251 ASP A N 1
ATOM 1919 C CA . ASP A 1 251 ? -7.839 -19.617 -15.614 1.00 94.50 251 ASP A CA 1
ATOM 1920 C C . ASP A 1 251 ? -7.879 -20.837 -14.690 1.00 94.50 251 ASP A C 1
ATOM 1922 O O . ASP A 1 251 ? -7.000 -21.033 -13.846 1.00 94.50 251 ASP A O 1
ATOM 1926 N N . GLU A 1 252 ? -8.908 -21.668 -14.844 1.00 90.69 252 GLU A N 1
ATOM 1927 C CA . GLU A 1 252 ? -9.111 -22.839 -13.994 1.00 90.69 252 GLU A CA 1
ATOM 1928 C C . GLU A 1 252 ? -8.000 -23.884 -14.105 1.00 90.69 252 GLU A C 1
ATOM 1930 O O . GLU A 1 252 ? -7.788 -24.630 -13.143 1.00 90.69 252 GLU A O 1
ATOM 1935 N N . ALA A 1 253 ? -7.304 -23.952 -15.244 1.00 91.56 253 ALA A N 1
ATOM 1936 C CA . ALA A 1 253 ? -6.250 -24.933 -15.464 1.00 91.56 253 ALA A CA 1
ATOM 1937 C C . ALA A 1 253 ? -4.996 -24.575 -14.662 1.00 91.56 253 ALA A C 1
ATOM 1939 O O . ALA A 1 253 ? -4.365 -25.448 -14.065 1.00 91.56 253 ALA A O 1
ATOM 1940 N N . THR A 1 254 ? -4.644 -23.287 -14.622 1.00 93.50 254 THR A N 1
ATOM 1941 C CA . THR A 1 254 ? -3.461 -22.806 -13.892 1.00 93.50 254 THR A CA 1
ATOM 1942 C C . THR A 1 254 ? -3.777 -22.273 -12.499 1.00 93.50 254 THR A C 1
ATOM 1944 O O . THR A 1 254 ? -2.850 -22.054 -11.717 1.00 93.50 254 THR A O 1
ATOM 1947 N N . LYS A 1 255 ? -5.065 -22.089 -12.180 1.00 93.56 255 LYS A N 1
ATOM 1948 C CA . LYS A 1 255 ? -5.567 -21.439 -10.962 1.00 93.56 255 LYS A CA 1
ATOM 1949 C C . LYS A 1 255 ? -4.994 -20.028 -10.792 1.00 93.56 255 LYS A C 1
ATOM 1951 O O . LYS A 1 255 ? -4.644 -19.619 -9.686 1.00 93.56 255 LYS A O 1
ATOM 1956 N N . LYS A 1 256 ? -4.873 -19.291 -11.903 1.00 95.38 256 LYS A N 1
ATOM 1957 C CA . LYS A 1 256 ? -4.354 -17.916 -11.941 1.00 95.38 256 LYS A CA 1
ATOM 1958 C C . LYS A 1 256 ? -5.369 -16.956 -12.535 1.00 95.38 256 LYS A C 1
ATOM 1960 O O . LYS A 1 256 ? -6.093 -17.291 -13.464 1.00 95.38 256 LYS A O 1
ATOM 1965 N N . TRP A 1 257 ? -5.350 -15.725 -12.046 1.00 96.69 257 TRP A N 1
ATOM 1966 C CA . TRP A 1 257 ? -6.044 -14.618 -12.688 1.00 96.69 257 TRP A CA 1
ATOM 1967 C C . TRP A 1 257 ? -5.290 -14.215 -13.953 1.00 96.69 257 TRP A C 1
ATOM 1969 O O . TRP A 1 257 ? -4.089 -13.955 -13.898 1.00 96.69 257 TRP A O 1
ATOM 1979 N N . VAL A 1 258 ? -5.983 -14.156 -15.088 1.00 96.88 258 VAL A N 1
ATOM 1980 C CA . VAL A 1 258 ? -5.428 -13.704 -16.372 1.00 96.88 258 VAL A CA 1
ATOM 1981 C C . VAL A 1 258 ? -6.354 -12.675 -17.013 1.00 96.88 258 VAL A C 1
ATOM 1983 O O . VAL A 1 258 ? -7.571 -12.746 -16.843 1.00 96.88 258 VAL A O 1
ATOM 1986 N N . HIS A 1 259 ? -5.811 -11.707 -17.747 1.00 95.50 259 HIS A N 1
ATOM 1987 C CA . HIS A 1 259 ? -6.620 -10.765 -18.523 1.00 95.50 259 HIS A CA 1
ATOM 1988 C C . HIS A 1 259 ? -7.532 -11.524 -19.482 1.00 95.50 259 HIS A C 1
ATOM 1990 O O . HIS A 1 259 ? -7.122 -12.483 -20.143 1.00 95.50 259 HIS A O 1
ATOM 1996 N N . HIS A 1 260 ? -8.785 -11.084 -19.575 1.00 90.31 260 HIS A N 1
ATOM 1997 C CA . HIS A 1 260 ? -9.767 -11.755 -20.422 1.00 90.31 260 HIS A CA 1
ATOM 1998 C C . HIS A 1 260 ? -9.348 -11.784 -21.906 1.00 90.31 260 HIS A C 1
ATOM 2000 O O . HIS A 1 260 ? -9.607 -12.782 -22.583 1.00 90.31 260 HIS A O 1
ATOM 2006 N N . SER A 1 261 ? -8.689 -10.719 -22.384 1.00 91.12 261 SER A N 1
ATOM 2007 C CA . SER A 1 261 ? -8.378 -10.462 -23.797 1.00 91.12 261 SER A CA 1
ATOM 2008 C C . SER A 1 261 ? -7.101 -11.119 -24.321 1.00 91.12 261 SER A C 1
ATOM 2010 O O . SER A 1 261 ? -7.098 -11.609 -25.447 1.00 91.12 261 SER A O 1
ATOM 2012 N N . ASP A 1 262 ? -6.017 -11.112 -23.549 1.00 94.19 262 ASP A N 1
ATOM 2013 C CA . ASP A 1 262 ? -4.680 -11.530 -24.008 1.00 94.19 262 ASP A CA 1
ATOM 2014 C C . ASP A 1 262 ? -4.052 -12.625 -23.129 1.00 94.19 262 ASP A C 1
ATOM 2016 O O . ASP A 1 262 ? -2.971 -13.125 -23.436 1.00 94.19 262 ASP A O 1
ATOM 2020 N N . ASN A 1 263 ? -4.764 -13.060 -22.084 1.00 96.25 263 ASN A N 1
ATOM 2021 C CA . ASN A 1 263 ? -4.310 -14.027 -21.087 1.00 96.25 263 ASN A CA 1
ATOM 2022 C C . ASN A 1 263 ? -3.040 -13.597 -20.328 1.00 96.25 263 ASN A C 1
ATOM 2024 O O . ASN A 1 263 ? -2.336 -14.451 -19.782 1.00 96.25 263 ASN A O 1
ATOM 2028 N N . TYR A 1 264 ? -2.738 -12.297 -20.268 1.00 97.19 264 TYR A N 1
ATOM 2029 C CA . TYR A 1 264 ? -1.654 -11.785 -19.438 1.00 97.19 264 TYR A CA 1
ATOM 2030 C C . TYR A 1 264 ? -1.951 -12.067 -17.962 1.00 97.19 264 TYR A C 1
ATOM 2032 O O . TYR A 1 264 ? -3.010 -11.700 -17.447 1.00 97.19 264 TYR A O 1
ATOM 2040 N N . ALA A 1 265 ? -1.049 -12.772 -17.278 1.00 97.38 265 ALA A N 1
ATOM 2041 C CA . ALA A 1 265 ? -1.282 -13.197 -15.903 1.00 97.38 265 ALA A CA 1
ATOM 2042 C C . ALA A 1 265 ? -1.214 -12.014 -14.933 1.00 97.38 265 ALA A C 1
ATOM 2044 O O . ALA A 1 265 ? -0.403 -11.103 -15.103 1.00 97.38 265 ALA A O 1
ATOM 2045 N N . ALA A 1 266 ? -2.036 -12.051 -13.887 1.00 97.06 266 ALA A N 1
ATOM 2046 C CA . ALA A 1 266 ? -1.967 -11.075 -12.815 1.00 97.06 266 ALA A CA 1
ATOM 2047 C C . ALA A 1 266 ? -0.575 -11.088 -12.158 1.00 97.06 266 ALA A C 1
ATOM 2049 O O . ALA A 1 266 ? 0.037 -12.157 -12.024 1.00 97.06 266 ALA A O 1
ATOM 2050 N N . PRO A 1 267 ? -0.076 -9.919 -11.727 1.00 97.06 267 PRO A N 1
ATOM 2051 C CA . PRO A 1 267 ? 1.109 -9.845 -10.886 1.00 97.06 267 PRO A CA 1
ATOM 2052 C C . PRO A 1 267 ? 0.888 -10.553 -9.541 1.00 97.06 267 PRO A C 1
ATOM 2054 O O . PRO A 1 267 ? -0.240 -10.852 -9.151 1.00 97.06 267 PRO A O 1
ATOM 2057 N N . GLU A 1 268 ? 1.984 -10.825 -8.829 1.00 96.00 268 GLU A N 1
ATOM 2058 C CA . GLU A 1 268 ? 1.950 -11.526 -7.538 1.00 96.00 268 GLU A CA 1
ATOM 2059 C C . GLU A 1 268 ? 1.154 -10.756 -6.480 1.00 96.00 268 GLU A C 1
ATOM 2061 O O . GLU A 1 268 ? 0.445 -11.374 -5.692 1.00 96.00 268 GLU A O 1
ATOM 2066 N N . PHE A 1 269 ? 1.228 -9.425 -6.512 1.00 97.56 269 PHE A N 1
ATOM 2067 C CA . PHE A 1 269 ? 0.408 -8.536 -5.698 1.00 97.56 269 PHE A CA 1
ATOM 2068 C C . PHE A 1 269 ? -0.509 -7.720 -6.597 1.00 97.56 269 PHE A C 1
ATOM 2070 O O . PHE A 1 269 ? -0.071 -7.208 -7.634 1.00 97.56 269 PHE A O 1
ATOM 2077 N N . LEU A 1 270 ? -1.764 -7.571 -6.183 1.00 97.56 270 LEU A N 1
ATOM 2078 C CA . LEU A 1 270 ? -2.791 -6.877 -6.944 1.00 97.56 270 LEU A CA 1
ATOM 2079 C C . LEU A 1 270 ? -3.735 -6.128 -6.002 1.00 97.56 270 LEU A C 1
ATOM 2081 O O . LEU A 1 270 ? -4.176 -6.676 -4.995 1.00 97.56 270 LEU A O 1
ATOM 2085 N N . SER A 1 271 ? -4.104 -4.902 -6.357 1.00 97.56 271 SER A N 1
ATOM 2086 C CA . SER A 1 271 ? -5.099 -4.116 -5.623 1.00 97.56 271 SER A CA 1
ATOM 2087 C C . SER A 1 271 ? -5.947 -3.255 -6.549 1.00 97.56 271 SER A C 1
ATOM 2089 O O . SER A 1 271 ? -5.501 -2.884 -7.638 1.00 97.56 271 SER A O 1
ATOM 2091 N N . CYS A 1 272 ? -7.148 -2.895 -6.093 1.00 97.19 272 CYS A N 1
ATOM 2092 C CA . CYS A 1 272 ? -7.932 -1.837 -6.717 1.00 97.19 272 CYS A CA 1
ATOM 2093 C C . CYS A 1 272 ? -7.369 -0.469 -6.337 1.00 97.19 272 CYS A C 1
ATOM 2095 O O . CYS A 1 272 ? -7.160 -0.163 -5.159 1.00 97.19 272 CYS A O 1
ATOM 2097 N N . GLY A 1 273 ? -7.129 0.358 -7.349 1.00 95.75 273 GLY A N 1
ATOM 2098 C CA . GLY A 1 273 ? -6.646 1.714 -7.160 1.00 95.75 273 GLY A CA 1
ATOM 2099 C C . GLY A 1 273 ? -7.390 2.698 -8.052 1.00 95.75 273 GLY A C 1
ATOM 2100 O O . GLY A 1 273 ? -7.955 2.315 -9.072 1.00 95.75 273 GLY A O 1
ATOM 2101 N N . ALA A 1 274 ? -7.374 3.966 -7.659 1.00 95.06 274 ALA A N 1
ATOM 2102 C CA . ALA A 1 274 ? -7.852 5.061 -8.487 1.00 95.06 274 ALA A CA 1
ATOM 2103 C C . ALA A 1 274 ? -6.885 6.233 -8.441 1.00 95.06 274 ALA A C 1
ATOM 2105 O O . ALA A 1 274 ? -6.149 6.442 -7.473 1.00 95.06 274 ALA A O 1
ATOM 2106 N N . VAL A 1 275 ? -6.964 7.047 -9.481 1.00 92.00 275 VAL A N 1
ATOM 2107 C CA . VAL A 1 275 ? -6.419 8.396 -9.489 1.00 92.00 275 VAL A CA 1
ATOM 2108 C C . VAL A 1 275 ? -7.472 9.345 -8.906 1.00 92.00 275 VAL A C 1
ATOM 2110 O O . VAL A 1 275 ? -8.593 9.359 -9.418 1.00 92.00 275 VAL A O 1
ATOM 2113 N N . PRO A 1 276 ? -7.143 10.167 -7.892 1.00 87.00 276 PRO A N 1
ATOM 2114 C CA . PRO A 1 276 ? -8.061 11.174 -7.375 1.00 87.00 276 PRO A CA 1
ATOM 2115 C C . PRO A 1 276 ? -8.590 12.102 -8.474 1.00 87.00 276 PRO A C 1
ATOM 2117 O O . PRO A 1 276 ? -7.863 12.493 -9.394 1.00 87.00 276 PRO A O 1
ATOM 2120 N N . GLU A 1 277 ? -9.859 12.491 -8.361 1.00 87.94 277 GLU A N 1
ATOM 2121 C CA . GLU A 1 277 ? -10.486 13.416 -9.303 1.00 87.94 277 GLU A CA 1
ATOM 2122 C C . GLU A 1 277 ? -9.686 14.729 -9.411 1.00 87.94 277 GLU A C 1
ATOM 2124 O O . GLU A 1 277 ? -9.168 15.254 -8.425 1.00 87.94 277 GLU A O 1
ATOM 2129 N N . GLY A 1 278 ? -9.537 15.245 -10.635 1.00 83.69 278 GLY A N 1
ATOM 2130 C CA . GLY A 1 278 ? -8.736 16.442 -10.917 1.00 83.69 278 GLY A CA 1
ATOM 2131 C C . GLY A 1 278 ? -7.241 16.180 -11.129 1.00 83.69 278 GLY A C 1
ATOM 2132 O O . GLY A 1 278 ? -6.532 17.074 -11.590 1.00 83.69 278 GLY A O 1
ATOM 2133 N N . LEU A 1 279 ? -6.763 14.954 -10.887 1.00 86.75 279 LEU A N 1
ATOM 2134 C CA . LEU A 1 279 ? -5.401 14.524 -11.213 1.00 86.75 279 LEU A CA 1
ATOM 2135 C C . LEU A 1 279 ? -5.354 13.601 -12.438 1.00 86.75 279 LEU A C 1
ATOM 2137 O O . LEU A 1 279 ? -4.403 12.854 -12.586 1.00 86.75 279 LEU A O 1
ATOM 2141 N N . GLN A 1 280 ? -6.327 13.632 -13.357 1.00 81.75 280 GLN A N 1
ATOM 2142 C CA . GLN A 1 280 ? -6.334 12.683 -14.488 1.00 81.75 280 GLN A CA 1
ATOM 2143 C C . GLN A 1 280 ? -5.166 12.877 -15.480 1.00 81.75 280 GLN A C 1
ATOM 2145 O O . GLN A 1 280 ? -4.826 11.960 -16.223 1.00 81.75 280 GLN A O 1
ATOM 2150 N N . ASN A 1 281 ? -4.501 14.038 -15.469 1.00 86.81 281 ASN A N 1
ATOM 2151 C CA . ASN A 1 281 ? -3.343 14.339 -16.320 1.00 86.81 281 ASN A CA 1
ATOM 2152 C C . ASN A 1 281 ? -2.023 13.823 -15.723 1.00 86.81 281 ASN A C 1
ATOM 2154 O O . ASN A 1 281 ? -1.040 14.563 -15.626 1.00 86.81 281 ASN A O 1
ATOM 2158 N N . ILE A 1 282 ? -1.991 12.561 -15.294 1.00 87.94 282 ILE A N 1
ATOM 2159 C CA . ILE A 1 282 ? -0.763 11.965 -14.765 1.00 87.94 282 ILE A CA 1
ATOM 2160 C C . ILE A 1 282 ? 0.142 11.544 -15.900 1.00 87.94 282 ILE A C 1
ATOM 2162 O O . ILE A 1 282 ? -0.229 10.797 -16.808 1.00 87.94 282 ILE A O 1
ATOM 2166 N N . VAL A 1 283 ? 1.384 11.984 -15.767 1.00 91.94 283 VAL A N 1
ATOM 2167 C CA . VAL A 1 283 ? 2.497 11.492 -16.554 1.00 91.94 283 VAL A CA 1
ATOM 2168 C C . VAL A 1 283 ? 2.698 10.010 -16.256 1.00 91.94 283 VAL A C 1
ATOM 2170 O O . VAL A 1 283 ? 3.121 9.639 -15.163 1.00 91.94 283 VAL A O 1
ATOM 2173 N N . HIS A 1 284 ? 2.435 9.181 -17.256 1.00 94.81 284 HIS A N 1
ATOM 2174 C CA . HIS A 1 284 ? 2.768 7.768 -17.249 1.00 94.81 284 HIS A CA 1
ATOM 2175 C C . HIS A 1 284 ? 3.367 7.375 -18.598 1.00 94.81 284 HIS A C 1
ATOM 2177 O O . HIS A 1 284 ? 3.188 8.055 -19.610 1.00 94.81 284 HIS A O 1
ATOM 2183 N N . CYS A 1 285 ? 4.088 6.264 -18.603 1.00 95.88 285 CYS A N 1
ATOM 2184 C CA . CYS A 1 285 ? 4.743 5.728 -19.778 1.00 95.88 285 CYS A CA 1
ATOM 2185 C C . CYS A 1 285 ? 4.278 4.297 -19.996 1.00 95.88 285 CYS A C 1
ATOM 2187 O O . CYS A 1 285 ? 4.538 3.420 -19.174 1.00 95.88 285 CYS A O 1
ATOM 2189 N N . GLY A 1 286 ? 3.590 4.072 -21.111 1.00 96.06 286 GLY A N 1
ATOM 2190 C CA . GLY A 1 286 ? 3.173 2.740 -21.519 1.00 96.06 286 GLY A CA 1
ATOM 2191 C C . GLY A 1 286 ? 4.356 1.881 -21.948 1.00 96.06 286 GLY A C 1
ATOM 2192 O O . GLY A 1 286 ? 5.168 2.311 -22.771 1.00 96.06 286 GLY A O 1
ATOM 2193 N N . VAL A 1 287 ? 4.424 0.651 -21.447 1.00 97.12 287 VAL A N 1
ATOM 2194 C CA . VAL A 1 287 ? 5.317 -0.396 -21.960 1.00 97.12 287 VAL A CA 1
ATOM 2195 C C . VAL A 1 287 ? 4.532 -1.682 -22.178 1.00 97.12 287 VAL A C 1
ATOM 2197 O O . VAL A 1 287 ? 3.459 -1.885 -21.611 1.00 97.12 287 VAL A O 1
ATOM 2200 N N . ARG A 1 288 ? 5.067 -2.549 -23.032 1.00 97.56 288 ARG A N 1
ATOM 2201 C CA . ARG A 1 288 ? 4.583 -3.915 -23.205 1.00 97.56 288 ARG A CA 1
ATOM 2202 C C . ARG A 1 288 ? 5.451 -4.827 -22.345 1.00 97.56 288 ARG A C 1
ATOM 2204 O O . ARG A 1 288 ? 6.604 -5.048 -22.696 1.00 97.56 288 ARG A O 1
ATOM 2211 N N . ASP A 1 289 ? 4.933 -5.310 -21.227 1.00 97.69 289 ASP A N 1
ATOM 2212 C CA . ASP A 1 289 ? 5.626 -6.320 -20.426 1.00 97.69 289 ASP A CA 1
ATOM 2213 C C . ASP A 1 289 ? 5.420 -7.699 -21.050 1.00 97.69 289 ASP A C 1
ATOM 2215 O O . ASP A 1 289 ? 4.295 -8.063 -21.397 1.00 97.69 289 ASP A O 1
ATOM 2219 N N . ARG A 1 290 ? 6.504 -8.454 -21.209 1.00 98.12 290 ARG A N 1
ATOM 2220 C CA . ARG A 1 290 ? 6.490 -9.838 -21.661 1.00 98.12 290 ARG A CA 1
ATOM 2221 C C . ARG A 1 290 ? 6.808 -10.758 -20.490 1.00 98.12 290 ARG A C 1
ATOM 2223 O O . ARG A 1 290 ? 7.919 -10.776 -19.964 1.00 98.12 290 ARG A O 1
ATOM 2230 N N . GLN A 1 291 ? 5.836 -11.594 -20.158 1.00 97.44 291 GLN A N 1
ATOM 2231 C CA . GLN A 1 291 ? 5.944 -12.584 -19.097 1.00 97.44 291 GLN A CA 1
ATOM 2232 C C . GLN A 1 291 ? 6.799 -13.788 -19.524 1.00 97.44 291 GLN A C 1
ATOM 2234 O O . GLN A 1 291 ? 6.962 -14.045 -20.720 1.00 97.44 291 GLN A O 1
ATOM 2239 N N . PRO A 1 292 ? 7.285 -14.612 -18.572 1.00 95.88 292 PRO A N 1
ATOM 2240 C CA . PRO A 1 292 ? 8.099 -15.793 -18.881 1.00 95.88 292 PRO A CA 1
ATOM 2241 C C . PRO A 1 292 ? 7.432 -16.826 -19.806 1.00 95.88 292 PRO A C 1
ATOM 2243 O O . PRO A 1 292 ? 8.122 -17.594 -20.471 1.00 95.88 292 PRO A O 1
ATOM 2246 N N . ASN A 1 293 ? 6.096 -16.859 -19.863 1.00 94.94 293 ASN A N 1
ATOM 2247 C CA . ASN A 1 293 ? 5.331 -17.705 -20.790 1.00 94.94 293 ASN A CA 1
ATOM 2248 C C . ASN A 1 293 ? 5.224 -17.107 -22.211 1.00 94.94 293 ASN A C 1
ATOM 2250 O O . ASN A 1 293 ? 4.567 -17.687 -23.072 1.00 94.94 293 ASN A O 1
ATOM 2254 N N . GLY A 1 294 ? 5.846 -15.952 -22.456 1.00 97.06 294 GLY A N 1
ATOM 2255 C CA . GLY A 1 294 ? 5.836 -15.231 -23.724 1.00 97.06 294 GLY A CA 1
ATOM 2256 C C . GLY A 1 294 ? 4.608 -14.351 -23.956 1.00 97.06 294 GLY A C 1
ATOM 2257 O O . GLY A 1 294 ? 4.583 -13.658 -24.973 1.00 97.06 294 GLY A O 1
ATOM 2258 N N . VAL A 1 295 ? 3.622 -14.354 -23.051 1.00 97.38 295 VAL A N 1
ATOM 2259 C CA . VAL A 1 295 ? 2.442 -13.485 -23.139 1.00 97.38 295 VAL A CA 1
ATOM 2260 C C . VAL A 1 295 ? 2.853 -12.040 -22.888 1.00 97.38 295 VAL A C 1
ATOM 2262 O O . VAL A 1 295 ? 3.699 -11.768 -22.038 1.00 97.38 295 VAL A O 1
ATOM 2265 N N . VAL A 1 296 ? 2.262 -11.119 -23.647 1.00 97.31 296 VAL A N 1
ATOM 2266 C CA . VAL A 1 296 ? 2.585 -9.694 -23.599 1.00 97.31 296 VAL A CA 1
ATOM 2267 C C . VAL A 1 296 ? 1.358 -8.908 -23.163 1.00 97.31 296 VAL A C 1
ATOM 2269 O O . VAL A 1 296 ? 0.299 -9.070 -23.762 1.00 97.31 296 VAL A O 1
ATOM 2272 N N . GLY A 1 297 ? 1.519 -8.042 -22.168 1.00 96.38 297 GLY A N 1
ATOM 2273 C CA . GLY A 1 297 ? 0.469 -7.166 -21.652 1.00 96.38 297 GLY A CA 1
ATOM 2274 C C . GLY A 1 297 ? 0.931 -5.718 -21.601 1.00 96.38 297 GLY A C 1
ATOM 2275 O O . GLY A 1 297 ? 2.126 -5.423 -21.563 1.00 96.38 297 GLY A O 1
ATOM 2276 N N . PHE A 1 298 ? -0.018 -4.787 -21.636 1.00 96.75 298 PHE A N 1
ATOM 2277 C CA . PHE A 1 298 ? 0.283 -3.365 -21.509 1.00 96.75 298 PHE A CA 1
ATOM 2278 C C . PHE A 1 298 ? 0.261 -2.941 -20.040 1.00 96.75 298 PHE A C 1
ATOM 2280 O O . PHE A 1 298 ? -0.732 -3.159 -19.344 1.00 96.75 298 PHE A O 1
ATOM 2287 N N . ILE A 1 299 ? 1.333 -2.291 -19.588 1.00 97.00 299 ILE A N 1
ATOM 2288 C CA . ILE A 1 299 ? 1.422 -1.706 -18.248 1.00 97.00 299 ILE A CA 1
ATOM 2289 C C . ILE A 1 299 ? 1.821 -0.233 -18.339 1.00 97.00 299 ILE A C 1
ATOM 2291 O O . ILE A 1 299 ? 2.524 0.187 -19.262 1.00 97.00 299 ILE A O 1
ATOM 2295 N N . ALA A 1 300 ? 1.381 0.556 -17.364 1.00 96.81 300 ALA A N 1
ATOM 2296 C CA . ALA A 1 300 ? 1.756 1.954 -17.221 1.00 96.81 300 ALA A CA 1
ATOM 2297 C C . ALA A 1 300 ? 2.782 2.120 -16.094 1.00 96.81 300 ALA A C 1
ATOM 2299 O O . ALA A 1 300 ? 2.531 1.759 -14.941 1.00 96.81 300 ALA A O 1
ATOM 2300 N N . LEU A 1 301 ? 3.934 2.689 -16.447 1.00 96.38 301 LEU A N 1
ATOM 2301 C CA . LEU A 1 301 ? 4.996 3.064 -15.520 1.00 96.38 301 LEU A CA 1
ATOM 2302 C C . LEU A 1 301 ? 4.874 4.537 -15.143 1.00 96.38 301 LEU A C 1
ATOM 2304 O O . LEU A 1 301 ? 4.490 5.365 -15.968 1.00 96.38 301 LEU A O 1
ATOM 2308 N N . TYR A 1 302 ? 5.270 4.866 -13.920 1.00 95.62 302 TYR A N 1
ATOM 2309 C CA . TYR A 1 302 ? 5.221 6.223 -13.382 1.00 95.62 302 TYR A CA 1
ATOM 2310 C C . TYR A 1 302 ? 6.637 6.720 -13.073 1.00 95.62 302 TYR A C 1
ATOM 2312 O O . TYR A 1 302 ? 7.510 5.896 -12.781 1.00 95.62 302 TYR A O 1
ATOM 2320 N N . PRO A 1 303 ? 6.895 8.040 -13.126 1.00 94.81 303 PRO A N 1
ATOM 2321 C CA . PRO A 1 303 ? 8.198 8.598 -12.774 1.00 94.81 303 PRO A CA 1
ATOM 2322 C C . PRO A 1 303 ? 8.682 8.125 -11.393 1.00 94.81 303 PRO A C 1
ATOM 2324 O O . PRO A 1 303 ? 7.984 8.302 -10.395 1.00 94.81 303 PRO A O 1
ATOM 2327 N N . GLY A 1 304 ? 9.879 7.533 -11.333 1.00 92.31 304 GLY A N 1
ATOM 2328 C CA . GLY A 1 304 ? 10.472 6.966 -10.111 1.00 92.31 304 GLY A CA 1
ATOM 2329 C C . GLY A 1 304 ? 10.126 5.494 -9.830 1.00 92.31 304 GLY A C 1
ATOM 2330 O O . GLY A 1 304 ? 10.694 4.902 -8.907 1.00 92.31 304 GLY A O 1
ATOM 2331 N N . ASN A 1 305 ? 9.233 4.897 -10.626 1.00 90.62 305 ASN A N 1
ATOM 2332 C CA . ASN A 1 305 ? 8.782 3.507 -10.513 1.00 90.62 305 ASN A CA 1
ATOM 2333 C C . ASN A 1 305 ? 9.164 2.649 -11.732 1.00 90.62 305 ASN A C 1
ATOM 2335 O O . ASN A 1 305 ? 8.551 1.619 -11.995 1.00 90.62 305 ASN A O 1
ATOM 2339 N N . GLU A 1 306 ? 10.181 3.047 -12.491 1.00 94.12 306 GLU A N 1
ATOM 2340 C CA . GLU A 1 306 ? 10.548 2.391 -13.749 1.00 94.12 306 GLU A CA 1
ATOM 2341 C C . GLU A 1 306 ? 11.162 0.989 -13.562 1.00 94.12 306 GLU A C 1
ATOM 2343 O O . GLU A 1 306 ? 11.147 0.184 -14.489 1.00 94.12 306 GLU A O 1
ATOM 2348 N N . GLN A 1 307 ? 11.675 0.674 -12.368 1.00 91.31 307 GLN A N 1
ATOM 2349 C CA . GLN A 1 307 ? 12.281 -0.621 -12.025 1.00 91.31 307 GLN A CA 1
ATOM 2350 C C . GLN A 1 307 ? 11.256 -1.561 -11.371 1.00 91.31 307 GLN A C 1
ATOM 2352 O O . GLN A 1 307 ? 11.232 -1.735 -10.151 1.00 91.31 307 GLN A O 1
ATOM 2357 N N . TYR A 1 308 ? 10.375 -2.150 -12.179 1.00 95.44 308 TYR A N 1
ATOM 2358 C CA . TYR A 1 308 ? 9.264 -2.985 -11.699 1.00 95.44 308 TYR A CA 1
ATOM 2359 C C . TYR A 1 308 ? 9.587 -4.486 -11.581 1.00 95.44 308 TYR A C 1
ATOM 2361 O O . TYR A 1 308 ? 8.740 -5.253 -11.121 1.00 95.44 308 TYR A O 1
ATOM 2369 N N . CYS A 1 309 ? 10.798 -4.909 -11.958 1.00 96.44 309 CYS A N 1
ATOM 2370 C CA . CYS A 1 309 ? 11.252 -6.294 -11.815 1.00 96.44 309 CYS A CA 1
ATOM 2371 C C . CYS A 1 309 ? 11.508 -6.682 -10.355 1.00 96.44 309 CYS A C 1
ATOM 2373 O O . CYS A 1 309 ? 11.759 -5.827 -9.500 1.00 96.44 309 CYS A O 1
ATOM 2375 N N . LYS A 1 310 ? 11.443 -7.986 -10.056 1.00 93.50 310 LYS A N 1
ATOM 2376 C CA . LYS A 1 310 ? 11.694 -8.491 -8.700 1.00 93.50 310 LYS A CA 1
ATOM 2377 C C . LYS A 1 310 ? 13.171 -8.344 -8.323 1.00 93.50 310 LYS A C 1
ATOM 2379 O O . LYS A 1 310 ? 14.048 -8.217 -9.176 1.00 93.50 310 LYS A O 1
ATOM 2384 N N . LEU A 1 311 ? 13.470 -8.427 -7.026 1.00 87.81 311 LEU A N 1
ATOM 2385 C CA . LEU A 1 311 ? 14.854 -8.474 -6.556 1.00 87.81 311 LEU A CA 1
ATOM 2386 C C . LEU A 1 311 ? 15.595 -9.675 -7.175 1.00 87.81 311 LEU A C 1
ATOM 2388 O O . LEU A 1 311 ? 15.124 -10.808 -7.100 1.00 87.81 311 LEU A O 1
ATOM 2392 N N . GLY A 1 312 ? 16.769 -9.423 -7.757 1.00 90.06 312 GLY A N 1
ATOM 2393 C CA . GLY A 1 312 ? 17.563 -10.439 -8.464 1.00 90.06 312 GLY A CA 1
ATOM 2394 C C . GLY A 1 312 ? 17.223 -10.585 -9.952 1.00 90.06 312 GLY A C 1
ATOM 2395 O O . GLY A 1 312 ? 17.860 -11.378 -10.650 1.00 90.06 312 GLY A O 1
ATOM 2396 N N . GLU A 1 313 ? 16.263 -9.808 -10.446 1.00 95.50 313 GLU A N 1
ATOM 2397 C CA . GLU A 1 313 ? 15.972 -9.656 -11.867 1.00 95.50 313 GLU A CA 1
ATOM 2398 C C . GLU A 1 313 ? 16.419 -8.275 -12.352 1.00 95.50 313 GLU A C 1
ATOM 2400 O O . GLU A 1 313 ? 16.503 -7.315 -11.584 1.00 95.50 313 GLU A O 1
ATOM 2405 N N . THR A 1 314 ? 16.717 -8.184 -13.641 1.00 95.50 314 THR A N 1
ATOM 2406 C CA . THR A 1 314 ? 16.987 -6.931 -14.335 1.00 95.50 314 THR A CA 1
ATOM 2407 C C . THR A 1 314 ? 16.008 -6.765 -15.479 1.00 95.50 314 THR A C 1
ATOM 2409 O O . THR A 1 314 ? 15.573 -7.737 -16.101 1.00 95.50 314 THR A O 1
ATOM 2412 N N . LEU A 1 315 ? 15.679 -5.513 -15.762 1.00 96.44 315 LEU A N 1
ATOM 2413 C CA . LEU A 1 315 ? 14.865 -5.165 -16.907 1.00 96.44 315 LEU A CA 1
ATOM 2414 C C . LEU A 1 315 ? 15.711 -5.233 -18.182 1.00 96.44 315 LEU A C 1
ATOM 2416 O O . LEU A 1 315 ? 16.836 -4.728 -18.225 1.00 96.44 315 LEU A O 1
ATOM 2420 N N . GLN A 1 316 ? 15.163 -5.836 -19.229 1.00 96.88 316 GLN A N 1
ATOM 2421 C CA . GLN A 1 316 ? 15.773 -5.887 -20.554 1.00 96.88 316 GLN A CA 1
ATOM 2422 C C . GLN A 1 316 ? 14.703 -5.758 -21.637 1.00 96.88 316 GLN A C 1
ATOM 2424 O O . GLN A 1 316 ? 13.505 -5.869 -21.375 1.00 96.88 316 GLN A O 1
ATOM 2429 N N . TYR A 1 317 ? 15.125 -5.522 -22.873 1.00 96.62 317 TYR A N 1
ATOM 2430 C CA . TYR A 1 317 ? 14.243 -5.692 -24.022 1.00 96.62 317 TYR A CA 1
ATOM 2431 C C . TYR A 1 317 ? 13.943 -7.175 -24.260 1.00 96.62 317 TYR A C 1
ATOM 2433 O O . TYR A 1 317 ? 14.780 -8.035 -24.001 1.00 96.62 317 TYR A O 1
ATOM 2441 N N . ALA A 1 318 ? 12.795 -7.476 -24.871 1.00 95.81 318 ALA A N 1
ATOM 2442 C CA . ALA A 1 318 ? 12.398 -8.851 -25.201 1.00 95.81 318 ALA A CA 1
ATOM 2443 C C . ALA A 1 318 ? 13.337 -9.592 -26.184 1.00 95.81 318 ALA A C 1
ATOM 2445 O O . ALA A 1 318 ? 13.207 -10.799 -26.383 1.00 95.81 318 ALA A O 1
ATOM 2446 N N . ASN A 1 319 ? 14.269 -8.881 -26.831 1.00 94.12 319 ASN A N 1
ATOM 2447 C CA . ASN A 1 319 ? 15.330 -9.457 -27.664 1.00 94.12 319 ASN A CA 1
ATOM 2448 C C . ASN A 1 319 ? 16.612 -9.796 -26.867 1.00 94.12 319 ASN A C 1
ATOM 2450 O O . ASN A 1 319 ? 17.598 -10.215 -27.470 1.00 94.12 319 ASN A O 1
ATOM 2454 N N . GLY A 1 320 ? 16.615 -9.587 -25.545 1.00 94.38 320 GLY A N 1
ATOM 2455 C CA . GLY A 1 320 ? 17.753 -9.816 -24.655 1.00 94.38 320 GLY A CA 1
ATOM 2456 C C . GLY A 1 320 ? 18.707 -8.628 -24.494 1.00 94.38 320 GLY A C 1
ATOM 2457 O O . GLY A 1 320 ? 19.702 -8.750 -23.782 1.00 94.38 320 GLY A O 1
ATOM 2458 N N . THR A 1 321 ? 18.454 -7.480 -25.133 1.00 94.75 321 THR A N 1
ATOM 2459 C CA . THR A 1 321 ? 19.297 -6.289 -24.953 1.00 94.75 321 THR A CA 1
ATOM 2460 C C . THR A 1 321 ? 19.104 -5.711 -23.549 1.00 94.75 321 THR A C 1
ATOM 2462 O O . THR A 1 321 ? 18.004 -5.279 -23.195 1.00 94.75 321 THR A O 1
ATOM 2465 N N . ALA A 1 322 ? 20.180 -5.667 -22.762 1.00 94.56 322 ALA A N 1
ATOM 2466 C CA . ALA A 1 322 ? 20.169 -5.120 -21.410 1.00 94.56 322 ALA A CA 1
ATOM 2467 C C . ALA A 1 322 ? 19.874 -3.610 -21.399 1.00 94.56 322 ALA A C 1
ATOM 2469 O O . ALA A 1 322 ? 20.356 -2.850 -22.249 1.00 94.56 322 ALA A O 1
ATOM 2470 N N . ILE A 1 323 ? 19.069 -3.182 -20.424 1.00 95.25 323 ILE A N 1
ATOM 2471 C CA . ILE A 1 323 ? 18.700 -1.780 -20.225 1.00 95.25 323 ILE A CA 1
ATOM 2472 C C . ILE A 1 323 ? 19.513 -1.220 -19.066 1.00 95.25 323 ILE A C 1
ATOM 2474 O O . ILE A 1 323 ? 19.392 -1.674 -17.931 1.00 95.25 323 ILE A O 1
ATOM 2478 N N . ARG A 1 324 ? 20.296 -0.178 -19.349 1.00 92.31 324 ARG A N 1
ATOM 2479 C CA . ARG A 1 324 ? 21.063 0.552 -18.340 1.00 92.31 324 ARG A CA 1
ATOM 2480 C C . ARG A 1 324 ? 20.183 1.504 -17.549 1.00 92.31 324 ARG A C 1
ATOM 2482 O O . ARG A 1 324 ? 20.310 1.613 -16.332 1.00 92.31 324 ARG A O 1
ATOM 2489 N N . SER A 1 325 ? 19.324 2.248 -18.244 1.00 93.50 325 SER A N 1
ATOM 2490 C CA . SER A 1 325 ? 18.402 3.173 -17.595 1.00 93.50 325 SER A CA 1
ATOM 2491 C C . SER A 1 325 ? 17.067 3.248 -18.317 1.00 93.50 325 SER A C 1
ATOM 2493 O O . SER A 1 325 ? 16.989 3.202 -19.546 1.00 93.50 325 SER A O 1
ATOM 2495 N N . LEU A 1 326 ? 16.016 3.378 -17.516 1.00 94.94 326 LEU A N 1
ATOM 2496 C CA . LEU A 1 326 ? 14.652 3.597 -17.951 1.00 94.94 326 LEU A CA 1
ATOM 2497 C C . LEU A 1 326 ? 14.109 4.774 -17.149 1.00 94.94 326 LEU A C 1
ATOM 2499 O O . LEU A 1 326 ? 14.154 4.744 -15.920 1.00 94.94 326 LEU A O 1
ATOM 2503 N N . LYS A 1 327 ? 13.637 5.819 -17.826 1.00 95.06 327 LYS A N 1
ATOM 2504 C CA . LYS A 1 327 ? 13.102 7.011 -17.166 1.00 95.06 327 LYS A CA 1
ATOM 2505 C C . LYS A 1 327 ? 11.783 7.420 -17.792 1.00 95.06 327 LYS A C 1
ATOM 2507 O O . LYS A 1 327 ? 11.729 7.710 -18.988 1.00 95.06 327 LYS A O 1
ATOM 2512 N N . CYS A 1 328 ? 10.745 7.492 -16.970 1.00 94.75 328 CYS A N 1
ATOM 2513 C CA . CYS A 1 328 ? 9.460 8.030 -17.367 1.00 94.75 328 CYS A CA 1
ATOM 2514 C C . CYS A 1 328 ? 9.389 9.525 -17.045 1.00 94.75 328 CYS A C 1
ATOM 2516 O O . CYS A 1 328 ? 9.839 9.990 -15.995 1.00 94.75 328 CYS A O 1
ATOM 2518 N N . SER A 1 329 ? 8.854 10.312 -17.973 1.00 94.69 329 SER A N 1
ATOM 2519 C CA . SER A 1 329 ? 8.722 11.760 -17.823 1.00 94.69 329 SER A CA 1
ATOM 2520 C C . SER A 1 329 ? 7.543 12.290 -18.629 1.00 94.69 329 SER A C 1
ATOM 2522 O O . SER A 1 329 ? 6.953 11.563 -19.424 1.00 94.69 329 SER A O 1
ATOM 2524 N N . ALA A 1 330 ? 7.225 13.580 -18.472 1.00 92.38 330 ALA A N 1
ATOM 2525 C CA . ALA A 1 330 ? 6.163 14.237 -19.240 1.00 92.38 330 ALA A CA 1
ATOM 2526 C C . ALA A 1 330 ? 6.391 14.179 -20.763 1.00 92.38 330 ALA A C 1
ATOM 2528 O O . ALA A 1 330 ? 5.455 14.343 -21.536 1.00 92.38 330 ALA A O 1
ATOM 2529 N N . TRP A 1 331 ? 7.633 13.928 -21.186 1.00 91.88 331 TRP A N 1
ATOM 2530 C CA . TRP A 1 331 ? 8.034 13.800 -22.587 1.00 91.88 331 TRP A CA 1
ATOM 2531 C C . TRP A 1 331 ? 7.980 12.358 -23.105 1.00 91.88 331 TRP A C 1
ATOM 2533 O O . TRP A 1 331 ? 8.345 12.105 -24.250 1.00 91.88 331 TRP A O 1
ATOM 2543 N N . GLY A 1 332 ? 7.545 11.416 -22.266 1.00 92.75 332 GLY A N 1
ATOM 2544 C CA . GLY A 1 332 ? 7.503 9.992 -22.561 1.00 92.75 332 GLY A CA 1
ATOM 2545 C C . GLY A 1 332 ? 8.644 9.213 -21.913 1.00 92.75 332 GLY A C 1
ATOM 2546 O O . GLY A 1 332 ? 9.267 9.649 -20.935 1.00 92.75 332 GLY A O 1
ATOM 2547 N N . LEU A 1 333 ? 8.874 8.023 -22.464 1.00 94.50 333 LEU A N 1
ATOM 2548 C CA . LEU A 1 333 ? 9.818 7.037 -21.959 1.00 94.50 333 LEU A CA 1
ATOM 2549 C C . LEU A 1 333 ? 11.185 7.207 -22.622 1.00 94.50 333 LEU A C 1
ATOM 2551 O O . LEU A 1 333 ? 11.310 7.084 -23.839 1.00 94.50 333 LEU A O 1
ATOM 2555 N N . ALA A 1 334 ? 12.215 7.449 -21.819 1.00 94.31 334 ALA A N 1
ATOM 2556 C CA . ALA A 1 334 ? 13.600 7.435 -22.268 1.00 94.31 334 ALA A CA 1
ATOM 2557 C C . ALA A 1 334 ? 14.268 6.129 -21.829 1.00 94.31 334 ALA A C 1
ATOM 2559 O O . ALA A 1 334 ? 14.252 5.799 -20.641 1.00 94.31 334 ALA A O 1
ATOM 2560 N N . ILE A 1 335 ? 14.865 5.411 -22.782 1.00 95.00 335 ILE A N 1
ATOM 2561 C CA . ILE A 1 335 ? 15.557 4.141 -22.536 1.00 95.00 335 ILE A CA 1
ATOM 2562 C C . ILE A 1 335 ? 16.979 4.246 -23.059 1.00 95.00 335 ILE A C 1
ATOM 2564 O O . ILE A 1 335 ? 17.191 4.564 -24.231 1.00 95.00 335 ILE A O 1
ATOM 2568 N N . GLU A 1 336 ? 17.939 3.959 -22.192 1.00 94.75 336 GLU A N 1
ATOM 2569 C CA . GLU A 1 336 ? 19.344 3.800 -22.551 1.00 94.75 336 GLU A CA 1
ATOM 2570 C C . GLU A 1 336 ? 19.702 2.326 -22.385 1.00 94.75 336 GLU A C 1
ATOM 2572 O O . GLU A 1 336 ? 19.640 1.790 -21.275 1.00 94.75 336 GLU A O 1
ATOM 2577 N N . ALA A 1 337 ? 20.030 1.664 -23.491 1.00 93.69 337 ALA A N 1
ATOM 2578 C CA . ALA A 1 337 ? 20.565 0.310 -23.461 1.00 93.69 337 ALA A CA 1
ATOM 2579 C C . ALA A 1 337 ? 22.065 0.327 -23.129 1.00 93.69 337 ALA A C 1
ATOM 2581 O O . ALA A 1 337 ? 22.725 1.366 -23.206 1.00 93.69 337 ALA A O 1
ATOM 2582 N N . ASP A 1 338 ? 22.621 -0.828 -22.766 1.00 90.19 338 ASP A N 1
ATOM 2583 C CA . ASP A 1 338 ? 24.047 -0.931 -22.425 1.00 90.19 338 ASP A CA 1
ATOM 2584 C C . ASP A 1 338 ? 25.000 -0.662 -23.600 1.00 90.19 338 ASP A C 1
ATOM 2586 O O . ASP A 1 338 ? 26.158 -0.299 -23.380 1.00 90.19 338 ASP A O 1
ATOM 2590 N N . ASP A 1 339 ? 24.505 -0.763 -24.836 1.00 88.38 339 ASP A N 1
ATOM 2591 C CA . ASP A 1 339 ? 25.214 -0.360 -26.057 1.00 88.38 339 ASP A CA 1
ATOM 2592 C C . ASP A 1 339 ? 25.318 1.174 -26.227 1.00 88.38 339 ASP A C 1
ATOM 2594 O O . ASP A 1 339 ? 25.990 1.655 -27.140 1.00 88.38 339 ASP A O 1
ATOM 2598 N N . GLY A 1 340 ? 24.677 1.954 -25.345 1.00 86.50 340 GLY A N 1
ATOM 2599 C CA . GLY A 1 340 ? 24.623 3.417 -25.386 1.00 86.50 340 GLY A CA 1
ATOM 2600 C C . GLY A 1 340 ? 23.609 3.984 -26.386 1.00 86.50 340 GLY A C 1
ATOM 2601 O O . GLY A 1 340 ? 23.493 5.208 -26.510 1.00 86.50 340 GLY A O 1
ATOM 2602 N N . ILE A 1 341 ? 22.861 3.135 -27.097 1.00 84.50 341 ILE A N 1
ATOM 2603 C CA . ILE A 1 341 ? 21.832 3.560 -28.044 1.00 84.50 341 ILE A CA 1
ATOM 2604 C C . ILE A 1 341 ? 20.578 3.967 -27.268 1.00 84.50 341 ILE A C 1
ATOM 2606 O O . ILE A 1 341 ? 20.065 3.248 -26.404 1.00 84.50 341 ILE A O 1
ATOM 2610 N N . ARG A 1 342 ? 20.060 5.152 -27.604 1.00 84.06 342 ARG A N 1
ATOM 2611 C CA . ARG A 1 342 ? 18.768 5.631 -27.115 1.00 84.06 342 ARG A CA 1
ATOM 2612 C C . ARG A 1 342 ? 17.676 5.219 -28.078 1.00 84.06 342 ARG A C 1
ATOM 2614 O O . ARG A 1 342 ? 17.665 5.646 -29.232 1.00 84.06 342 ARG A O 1
ATOM 2621 N N . TYR A 1 343 ? 16.733 4.439 -27.579 1.00 79.44 343 TYR A N 1
ATOM 2622 C CA . TYR A 1 343 ? 15.577 4.015 -28.352 1.00 79.44 343 TYR A CA 1
ATOM 2623 C C . TYR A 1 343 ? 14.389 4.901 -27.991 1.00 79.44 343 TYR A C 1
ATOM 2625 O O . TYR A 1 343 ? 14.038 5.038 -26.820 1.00 79.44 343 TYR A O 1
ATOM 2633 N N . ASN A 1 344 ? 13.758 5.492 -29.004 1.00 75.12 344 ASN A N 1
ATOM 2634 C CA . ASN A 1 344 ? 12.481 6.181 -28.857 1.00 75.12 344 ASN A CA 1
ATOM 2635 C C . ASN A 1 344 ? 11.413 5.337 -29.552 1.00 75.12 344 ASN A C 1
ATOM 2637 O O . ASN A 1 344 ? 11.136 5.513 -30.738 1.00 75.12 344 ASN A O 1
ATOM 2641 N N . THR A 1 345 ? 10.898 4.340 -28.835 1.00 80.12 345 THR A N 1
ATOM 2642 C CA . THR A 1 345 ? 9.828 3.474 -29.338 1.00 80.12 345 THR A CA 1
ATOM 2643 C C . THR A 1 345 ? 8.565 3.726 -28.537 1.00 80.12 345 THR A C 1
ATOM 2645 O O . THR A 1 345 ? 8.593 3.806 -27.308 1.00 80.12 345 THR A O 1
ATOM 2648 N N . LEU A 1 346 ? 7.445 3.866 -29.244 1.00 84.62 346 LEU A N 1
ATOM 2649 C CA . LEU A 1 346 ? 6.139 3.966 -28.614 1.00 84.62 346 LEU A CA 1
ATOM 2650 C C . LEU A 1 346 ? 5.770 2.571 -28.088 1.00 84.62 346 LEU A C 1
ATOM 2652 O O . LEU A 1 346 ? 5.429 1.687 -28.870 1.00 84.62 346 LEU A O 1
ATOM 2656 N N . HIS A 1 347 ? 5.876 2.388 -26.771 1.00 92.50 347 HIS A N 1
ATOM 2657 C CA . HIS A 1 347 ? 5.589 1.141 -26.049 1.00 92.50 347 HIS A CA 1
ATOM 2658 C C . HIS A 1 347 ? 6.590 0.005 -26.354 1.00 92.50 347 HIS A C 1
ATOM 2660 O O . HIS A 1 347 ? 6.230 -0.980 -27.011 1.00 92.50 347 HIS A O 1
ATOM 2666 N N . PRO A 1 348 ? 7.849 0.112 -25.881 1.00 96.06 348 PRO A N 1
ATOM 2667 C CA . PRO A 1 348 ? 8.833 -0.965 -26.018 1.00 96.06 348 PRO A CA 1
ATOM 2668 C C . PRO A 1 348 ? 8.298 -2.269 -25.419 1.00 96.06 348 PRO A C 1
ATOM 2670 O O . PRO A 1 348 ? 7.531 -2.246 -24.455 1.00 96.06 348 PRO A O 1
ATOM 2673 N N . THR A 1 349 ? 8.732 -3.407 -25.966 1.00 97.38 349 THR A N 1
ATOM 2674 C CA . THR A 1 349 ? 8.493 -4.706 -25.324 1.00 97.38 349 THR A CA 1
ATOM 2675 C C . THR A 1 349 ? 9.666 -5.048 -24.422 1.00 97.38 349 THR A C 1
ATOM 2677 O O . THR A 1 349 ? 10.790 -5.224 -24.901 1.00 97.38 349 THR A O 1
ATOM 2680 N N . LEU A 1 350 ? 9.390 -5.088 -23.127 1.00 97.50 350 LEU A N 1
ATOM 2681 C CA . LEU A 1 350 ? 10.345 -5.299 -22.052 1.00 97.50 350 LEU A CA 1
ATOM 2682 C C . LEU A 1 350 ? 10.045 -6.626 -21.356 1.00 97.50 350 LEU A C 1
ATOM 2684 O O . LEU A 1 350 ? 8.926 -7.120 -21.429 1.00 97.50 350 LEU A O 1
ATOM 2688 N N . GLU A 1 351 ? 11.038 -7.199 -20.695 1.00 97.88 351 GLU A N 1
ATOM 2689 C CA . GLU A 1 351 ? 10.872 -8.381 -19.851 1.00 97.88 351 GLU A CA 1
ATOM 2690 C C . GLU A 1 351 ? 11.826 -8.314 -18.656 1.00 97.88 351 GLU A C 1
ATOM 2692 O O . GLU A 1 351 ? 12.897 -7.698 -18.721 1.00 97.88 351 GLU A O 1
ATOM 2697 N N . CYS A 1 352 ? 11.437 -8.965 -17.562 1.00 97.75 352 CYS A N 1
ATOM 2698 C CA . CYS A 1 352 ? 12.304 -9.179 -16.411 1.00 97.75 352 CYS A CA 1
ATOM 2699 C C . CYS A 1 352 ? 13.092 -10.476 -16.596 1.00 97.75 352 CYS A C 1
ATOM 2701 O O . CYS A 1 352 ? 12.517 -11.556 -16.746 1.00 97.75 352 CYS A O 1
ATOM 2703 N N . ALA A 1 353 ? 14.419 -10.375 -16.570 1.00 96.31 353 ALA A N 1
ATOM 2704 C CA . ALA A 1 353 ? 15.320 -11.511 -16.699 1.00 96.31 353 ALA A CA 1
ATOM 2705 C C . ALA A 1 353 ? 16.162 -11.682 -15.438 1.00 96.31 353 ALA A C 1
ATOM 2707 O O . ALA A 1 353 ? 16.582 -10.710 -14.814 1.00 96.31 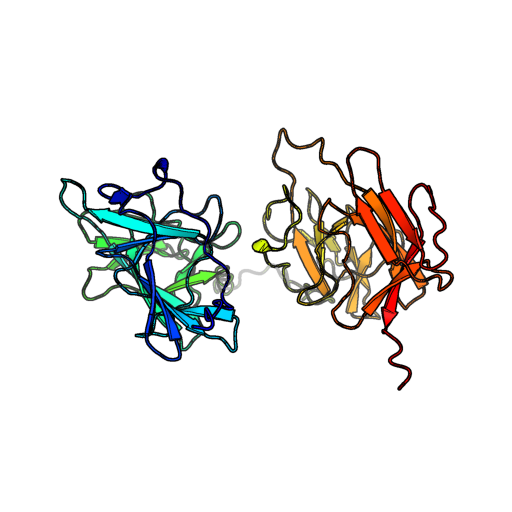353 ALA A O 1
ATOM 2708 N N . LYS A 1 354 ? 16.448 -12.931 -1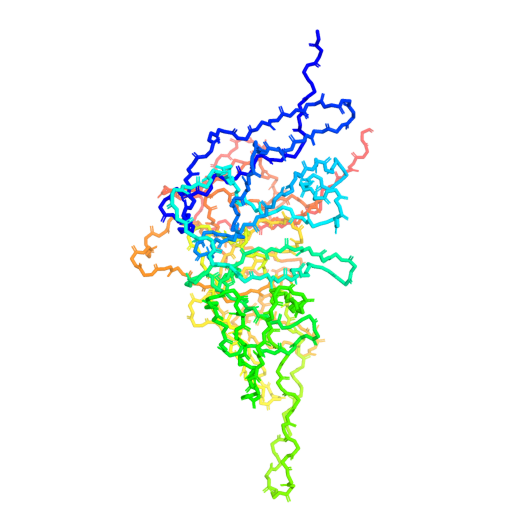5.062 1.00 95.00 354 LYS A N 1
ATOM 2709 C CA . LYS A 1 354 ? 17.353 -13.215 -13.942 1.00 95.00 354 LYS A CA 1
ATOM 2710 C C . LYS A 1 354 ? 18.743 -12.668 -14.246 1.00 95.00 354 LYS A C 1
ATOM 2712 O O . LYS A 1 354 ? 19.260 -12.867 -15.345 1.00 95.00 354 LYS A O 1
ATOM 2717 N N . ILE A 1 355 ? 19.367 -12.038 -13.255 1.00 89.25 355 ILE A N 1
ATOM 2718 C CA . ILE A 1 355 ? 20.755 -11.594 -13.373 1.00 89.25 355 ILE A CA 1
ATOM 2719 C C . ILE A 1 355 ? 21.632 -12.847 -13.469 1.00 89.25 355 ILE A C 1
ATOM 2721 O O . ILE A 1 355 ? 21.763 -13.603 -12.504 1.00 89.25 355 ILE A O 1
ATOM 2725 N N . ASN A 1 356 ? 22.229 -13.084 -14.638 1.00 83.19 356 ASN A N 1
ATOM 2726 C CA . ASN A 1 356 ? 23.241 -14.119 -14.792 1.00 83.19 356 ASN A CA 1
ATOM 2727 C C . ASN A 1 356 ? 24.491 -13.665 -14.039 1.00 83.19 356 ASN A C 1
ATOM 2729 O O . ASN A 1 356 ? 25.323 -12.939 -14.574 1.00 83.19 356 ASN A O 1
ATOM 2733 N N . THR A 1 357 ? 24.632 -14.095 -12.786 1.00 75.69 357 THR A N 1
ATOM 2734 C CA . THR A 1 357 ? 25.896 -14.003 -12.054 1.00 75.69 357 THR A CA 1
ATOM 2735 C C . THR A 1 357 ? 26.862 -15.024 -12.649 1.00 75.69 357 THR A C 1
ATOM 2737 O O . THR A 1 357 ? 27.126 -16.077 -12.060 1.00 75.69 357 THR A O 1
ATOM 2740 N N . THR A 1 358 ? 27.344 -14.779 -13.865 1.00 58.81 358 THR A N 1
ATOM 2741 C CA . THR A 1 358 ? 28.566 -15.429 -14.327 1.00 58.81 358 THR A CA 1
ATOM 2742 C C . THR A 1 358 ? 29.649 -15.038 -13.335 1.00 58.81 358 THR A C 1
ATOM 2744 O O . THR A 1 358 ? 29.932 -13.859 -13.162 1.00 58.81 358 THR A O 1
ATOM 2747 N N . LYS A 1 359 ? 30.137 -16.041 -12.597 1.00 45.56 359 LYS A N 1
ATOM 2748 C CA . LYS A 1 359 ? 31.250 -15.923 -11.657 1.00 45.56 359 LYS A CA 1
ATOM 2749 C C . LYS A 1 359 ? 32.427 -15.270 -12.380 1.00 45.56 359 LYS A C 1
ATOM 2751 O O . LYS A 1 359 ? 32.996 -15.917 -13.259 1.00 45.56 359 LYS A O 1
ATOM 2756 N N . ASP A 1 360 ? 32.752 -14.044 -11.998 1.00 44.09 360 ASP A N 1
ATOM 2757 C CA . ASP A 1 360 ? 34.097 -13.498 -12.178 1.00 44.09 360 ASP A CA 1
ATOM 2758 C C . ASP A 1 360 ? 35.072 -14.163 -11.196 1.00 44.09 360 ASP A C 1
ATOM 2760 O O . ASP A 1 360 ? 34.659 -14.448 -10.040 1.00 44.09 360 ASP A O 1
#

Radius of gyration: 24.14 Å; chains: 1; bounding box: 71×50×62 Å